Protein AF-T1ADN4-F1 (afdb_monomer)

Foldseek 3Di:
DDQADPPPGDGDDDDPDDDDDDDDDDPQQDDDADDDDWDWDQDPPPRDIDTDQDQQPQFDRHGLVVLVVLLVVVVVPDDLVVVQVVCCVRVVDDDDSVVNVRSNVSVVVVCVVVLVVVLVLLQPCVNQQEWEWDKDFDQDPNDTWIWIWTGGPPDIHTDIGDDDPLPVVLVSQANRAHEYEEQPDPSNVSHPHYHHHYPVVVVVVVVVVVVVVVVVPPPDDD

Organism: NCBI:txid410659

Mean predicted aligned error: 9.83 Å

InterPro domains:
  IPR004291 Transposase IS66, central domain [PF03050] (62-196)

Solvent-accessible surface area (backbone atoms only — not comparable to full-atom values): 13456 Å² total; per-residue (Å²): 130,82,62,44,39,94,87,79,62,52,75,54,77,81,82,88,77,87,87,88,77,92,78,91,76,82,75,80,79,79,81,93,82,83,88,83,89,78,71,73,43,70,40,87,88,81,65,49,77,46,62,78,85,50,82,60,44,72,36,71,94,51,41,53,70,60,23,48,52,52,40,50,44,44,75,74,64,52,51,56,66,58,49,37,50,48,40,34,75,62,65,70,43,89,67,56,52,62,54,58,52,41,21,38,50,32,46,52,68,66,40,51,64,58,54,51,51,49,50,52,46,59,31,35,31,91,80,25,46,45,30,38,45,51,77,44,79,40,81,52,97,92,39,72,28,31,35,37,39,42,40,28,99,88,52,74,46,64,61,76,35,84,54,86,81,35,65,66,45,24,62,65,38,48,75,29,53,24,31,47,32,24,81,74,60,75,43,58,67,48,41,82,41,64,60,73,53,66,31,61,66,59,53,51,54,54,58,60,48,53,63,59,58,60,64,67,69,73,81,79,86,130

Structure (mmCIF, N/CA/C/O backbone):
data_AF-T1ADN4-F1
#
_entry.id   AF-T1ADN4-F1
#
loop_
_atom_site.group_PDB
_atom_site.id
_atom_site.type_symbol
_atom_site.label_atom_id
_atom_site.label_alt_id
_atom_site.label_comp_id
_atom_site.label_asym_id
_atom_site.label_entity_id
_atom_site.label_seq_id
_atom_site.pdbx_PDB_ins_code
_atom_site.Cartn_x
_atom_site.Cartn_y
_atom_site.Cartn_z
_atom_site.occupancy
_atom_site.B_iso_or_equiv
_atom_site.auth_seq_id
_atom_site.auth_comp_id
_atom_site.auth_asym_id
_atom_site.auth_atom_id
_atom_site.pdbx_PDB_model_num
ATOM 1 N N . ARG A 1 1 ? -14.378 22.828 40.706 1.00 80.38 1 ARG A N 1
ATOM 2 C CA . ARG A 1 1 ? -13.440 23.591 41.565 1.00 80.38 1 ARG A CA 1
ATOM 3 C C . ARG A 1 1 ? -13.315 22.852 42.884 1.00 80.38 1 ARG A C 1
ATOM 5 O O . ARG A 1 1 ? -14.321 22.308 43.330 1.00 80.38 1 ARG A O 1
ATOM 12 N N . LEU A 1 2 ? -12.111 22.779 43.448 1.00 87.31 2 LEU A N 1
ATOM 13 C CA . LEU A 1 2 ? -11.906 22.192 44.772 1.00 87.31 2 LEU A CA 1
ATOM 14 C C . LEU A 1 2 ? -12.657 23.025 45.821 1.00 87.31 2 LEU A C 1
ATOM 16 O O . LEU A 1 2 ? -12.719 24.246 45.693 1.00 87.31 2 LEU A O 1
ATOM 20 N N . LYS A 1 3 ? -13.261 22.354 46.806 1.00 90.50 3 LYS A N 1
ATOM 21 C CA . LYS A 1 3 ? -13.975 22.996 47.924 1.00 90.50 3 LYS A CA 1
ATOM 22 C C . LYS A 1 3 ? -13.134 23.054 49.201 1.00 90.50 3 LYS A C 1
ATOM 24 O O . LYS A 1 3 ? -13.333 23.947 50.013 1.00 90.50 3 LYS A O 1
ATOM 29 N N . GLU A 1 4 ? -12.188 22.135 49.347 1.00 94.81 4 GLU A N 1
ATOM 30 C CA . GLU A 1 4 ? -11.308 21.983 50.506 1.00 94.81 4 GLU A CA 1
ATOM 31 C C . GLU A 1 4 ? -9.876 21.745 50.024 1.00 94.81 4 GLU A C 1
ATOM 33 O O . GLU A 1 4 ? -9.663 21.251 48.909 1.00 94.81 4 GLU A O 1
ATOM 38 N N . CYS A 1 5 ? -8.895 22.122 50.845 1.00 91.69 5 CYS A N 1
ATOM 39 C CA . CYS A 1 5 ? -7.495 21.858 50.549 1.00 91.69 5 CYS A CA 1
ATOM 40 C C . CYS A 1 5 ? -7.230 20.346 50.666 1.00 91.69 5 CYS A C 1
ATOM 42 O O . CYS A 1 5 ? -7.423 19.795 51.749 1.00 91.69 5 CYS A O 1
ATOM 44 N N . PRO A 1 6 ? -6.754 19.663 49.609 1.00 93.94 6 PRO A N 1
ATOM 45 C CA . PRO A 1 6 ? -6.531 18.216 49.643 1.00 93.94 6 PRO A CA 1
ATOM 46 C C . PRO A 1 6 ? -5.428 17.780 50.623 1.00 93.94 6 PRO A C 1
ATOM 48 O O . PRO A 1 6 ? -5.333 16.596 50.925 1.00 93.94 6 PRO A O 1
ATOM 51 N N . GLU A 1 7 ? -4.607 18.709 51.126 1.00 94.88 7 GLU A N 1
ATOM 52 C CA . GLU A 1 7 ? -3.501 18.405 52.045 1.00 94.88 7 GLU A CA 1
ATOM 53 C C . GLU A 1 7 ? -3.856 18.584 53.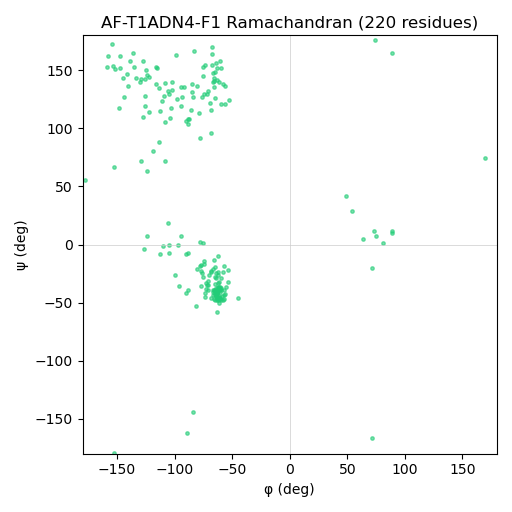526 1.00 94.88 7 GLU A C 1
ATOM 55 O O . GLU A 1 7 ? -3.377 17.827 54.366 1.00 94.88 7 GLU A O 1
ATOM 60 N N . CYS A 1 8 ? -4.686 19.573 53.870 1.00 94.75 8 CYS A N 1
ATOM 61 C CA . CYS A 1 8 ? -5.006 19.886 55.269 1.00 94.75 8 CYS A CA 1
ATOM 62 C C . CYS A 1 8 ? -6.509 19.929 55.586 1.00 94.75 8 CYS A C 1
ATOM 64 O O . CYS A 1 8 ? -6.873 20.117 56.746 1.00 94.75 8 CYS A O 1
ATOM 66 N N . ALA A 1 9 ? -7.369 19.755 54.574 1.00 91.31 9 ALA A N 1
ATOM 67 C CA . ALA A 1 9 ? -8.834 19.777 54.632 1.00 91.31 9 ALA A CA 1
ATOM 68 C C . ALA A 1 9 ? -9.576 21.082 55.039 1.00 91.31 9 ALA A C 1
ATOM 70 O O . ALA A 1 9 ? -10.805 21.028 55.108 1.00 91.31 9 ALA A O 1
ATOM 71 N N . PRO A 1 10 ? -8.971 22.273 55.275 1.00 92.88 10 PRO A N 1
ATOM 72 C CA . PRO A 1 10 ? -9.763 23.477 55.476 1.00 92.88 10 PRO A CA 1
ATOM 73 C C . PRO A 1 10 ? -10.495 23.878 54.182 1.00 92.88 10 PRO A C 1
ATOM 75 O O . PRO A 1 10 ? -10.009 23.590 53.078 1.00 92.88 10 PRO A O 1
ATOM 78 N N . PRO A 1 11 ? -11.620 24.605 54.299 1.00 94.25 11 PRO A N 1
ATOM 79 C CA . PRO A 1 11 ? -12.331 25.163 53.155 1.00 94.25 11 PRO A CA 1
ATOM 80 C C . PRO A 1 11 ? -11.442 26.098 52.325 1.00 94.25 11 PRO A C 1
ATOM 82 O O . PRO A 1 11 ? -10.705 26.918 52.874 1.00 94.25 11 PRO A O 1
ATOM 85 N N . LEU A 1 12 ? -11.538 26.001 50.997 1.00 91.62 12 LEU A N 1
ATOM 86 C CA . LEU A 1 12 ? -10.856 26.912 50.075 1.00 91.62 12 LEU A CA 1
ATOM 87 C C . LEU A 1 12 ? -11.687 28.183 49.857 1.00 91.62 12 LEU A C 1
ATOM 89 O O . LEU A 1 12 ? -12.907 28.120 49.702 1.00 91.62 12 LEU A O 1
ATOM 93 N N . GLY A 1 13 ? -11.007 29.331 49.835 1.00 88.38 13 GLY A N 1
ATOM 94 C CA . GLY A 1 13 ? -11.594 30.637 49.527 1.00 88.38 13 GLY A CA 1
ATOM 95 C C . GLY A 1 13 ? -11.676 30.915 48.022 1.00 88.38 13 GLY A C 1
ATOM 96 O O . GLY A 1 13 ? -11.912 30.021 47.209 1.00 88.38 13 GLY A O 1
ATOM 97 N N . GLU A 1 14 ? -11.479 32.176 47.636 1.00 89.38 14 GLU A N 1
ATOM 98 C CA . GLU A 1 14 ? -11.459 32.574 46.227 1.00 89.38 14 GLU A CA 1
ATOM 99 C C . GLU A 1 14 ? -10.281 31.944 45.465 1.00 89.38 14 GLU A C 1
ATOM 101 O O . GLU A 1 14 ? -9.209 31.693 46.016 1.00 89.38 14 GLU A O 1
ATOM 106 N N . THR A 1 15 ? -10.485 31.670 44.173 1.00 89.88 15 THR A N 1
ATOM 107 C CA . THR A 1 15 ? -9.431 31.160 43.282 1.00 89.88 15 THR A CA 1
ATOM 108 C C . THR A 1 15 ? -8.272 32.153 43.207 1.00 89.88 15 THR A C 1
ATOM 110 O O . THR A 1 15 ? -8.483 33.283 42.776 1.00 89.88 15 THR A O 1
ATOM 113 N N . ALA A 1 16 ? -7.066 31.716 43.580 1.00 90.12 16 ALA A N 1
ATOM 114 C CA . ALA A 1 16 ? -5.871 32.560 43.565 1.00 90.12 16 ALA A CA 1
ATOM 115 C C . ALA A 1 16 ? -5.349 32.831 42.140 1.00 90.12 16 ALA A C 1
ATOM 117 O O . ALA A 1 16 ? -4.980 33.959 41.827 1.00 90.12 16 ALA A O 1
ATOM 118 N N . ASP A 1 17 ? -5.345 31.817 41.270 1.00 92.69 17 ASP A N 1
ATOM 119 C CA . ASP A 1 17 ? -4.914 31.917 39.874 1.00 92.69 17 ASP A CA 1
ATOM 120 C C . ASP A 1 17 ? -5.609 30.870 38.976 1.00 92.69 17 ASP A C 1
ATOM 122 O O . ASP A 1 17 ? -6.479 30.104 39.408 1.00 92.69 17 ASP A O 1
ATOM 126 N N . SER A 1 18 ? -5.276 30.878 37.682 1.00 91.75 18 SER A N 1
ATOM 127 C CA . SER A 1 18 ? -5.653 29.819 36.744 1.00 91.75 18 SER A CA 1
ATOM 128 C C . SER A 1 18 ? -4.626 29.703 35.622 1.00 91.75 18 SER A C 1
ATOM 130 O O . SER A 1 18 ? -4.011 30.695 35.232 1.00 91.75 18 SER A O 1
ATOM 132 N N . TRP A 1 19 ? -4.472 28.501 35.072 1.00 94.19 19 TRP A N 1
ATOM 133 C CA . TRP A 1 19 ? -3.654 28.246 33.891 1.00 94.19 19 TRP A CA 1
ATOM 134 C C . TRP A 1 19 ? -4.364 27.257 32.964 1.00 94.19 19 TRP A C 1
ATOM 136 O O . TRP A 1 19 ? -5.243 26.505 33.389 1.00 94.19 19 TRP A O 1
ATOM 146 N N . SER A 1 20 ? -3.995 27.268 31.685 1.00 93.75 20 SER A N 1
ATOM 147 C CA . SER A 1 20 ? -4.539 26.347 30.687 1.00 93.75 20 SER A CA 1
ATOM 148 C C . SER A 1 20 ? -3.409 25.670 29.920 1.00 93.75 20 SER A C 1
ATOM 150 O O . SER A 1 20 ? -2.386 26.288 29.626 1.00 93.75 20 SER A O 1
ATOM 152 N N . ARG A 1 21 ? -3.598 24.388 29.600 1.00 95.62 21 ARG A N 1
ATOM 153 C CA . ARG A 1 21 ? -2.776 23.656 28.635 1.00 95.62 21 ARG A CA 1
ATOM 154 C C . ARG A 1 21 ? -3.657 22.731 27.806 1.00 95.62 21 ARG A C 1
ATOM 156 O O . ARG A 1 21 ? -4.618 22.183 28.351 1.00 95.62 21 ARG A O 1
ATOM 163 N N . PRO A 1 22 ? -3.325 22.497 26.531 1.00 94.06 22 PRO A N 1
ATOM 164 C CA . PRO A 1 22 ? -3.937 21.410 25.792 1.00 94.06 22 PRO A CA 1
ATOM 165 C C . PRO A 1 22 ? -3.509 20.066 26.397 1.00 94.06 22 PRO A C 1
ATOM 167 O O . PRO A 1 22 ? -2.355 19.874 26.792 1.00 94.06 22 PRO A O 1
ATOM 170 N N . VAL A 1 23 ? -4.453 19.133 26.464 1.00 95.38 23 VAL A N 1
ATOM 171 C CA . VAL A 1 23 ? -4.192 17.721 26.748 1.00 95.38 23 VAL A CA 1
ATOM 172 C C . VAL A 1 23 ? -4.742 16.937 25.568 1.00 95.38 23 VAL A C 1
ATOM 174 O O . VAL A 1 23 ? -5.947 16.943 25.334 1.00 95.38 23 VAL A O 1
ATOM 177 N N . THR A 1 24 ? -3.857 16.298 24.809 1.00 93.94 24 THR A N 1
ATOM 178 C CA . THR A 1 24 ? -4.255 15.379 23.740 1.00 93.94 24 THR A CA 1
ATOM 179 C C . THR A 1 24 ? -4.517 14.015 24.357 1.00 93.94 24 THR A C 1
ATOM 181 O O . THR A 1 24 ? -3.657 13.491 25.064 1.00 93.94 24 THR A O 1
ATOM 184 N N . ASN A 1 25 ? -5.689 13.448 24.094 1.00 93.25 25 ASN A N 1
ATOM 185 C CA . ASN A 1 25 ? -6.054 12.104 24.523 1.00 93.25 25 ASN A CA 1
ATOM 186 C C . ASN A 1 25 ? -6.547 11.295 23.318 1.00 93.25 25 ASN A C 1
ATOM 188 O O . ASN A 1 25 ? -6.969 11.878 22.316 1.00 93.25 25 ASN A O 1
ATOM 192 N N . LEU A 1 26 ? -6.494 9.969 23.417 1.00 85.44 26 LEU A N 1
ATOM 193 C CA . LEU A 1 26 ? -7.177 9.105 22.460 1.00 85.44 26 LEU A CA 1
ATOM 194 C C . LEU A 1 26 ? -8.684 9.121 22.758 1.00 85.44 26 LEU A C 1
ATOM 196 O O . LEU A 1 26 ? -9.062 9.231 23.928 1.00 85.44 26 LEU A O 1
ATOM 200 N N . PRO A 1 27 ? -9.548 9.049 21.731 1.00 85.25 27 PRO A N 1
ATOM 201 C CA . PRO A 1 27 ? -10.961 8.793 21.965 1.00 85.25 27 PRO A CA 1
ATOM 202 C C . PRO A 1 27 ? -11.133 7.404 22.586 1.00 85.25 27 PRO A C 1
ATOM 204 O O . PRO A 1 27 ? -10.292 6.522 22.384 1.00 85.25 27 PRO A O 1
ATOM 207 N N . ASP A 1 28 ? -12.241 7.201 23.295 1.00 82.06 28 ASP A N 1
ATOM 208 C CA . ASP A 1 28 ? -12.628 5.856 23.707 1.00 82.06 28 ASP A CA 1
ATOM 209 C C . ASP A 1 28 ? -12.741 4.957 22.458 1.00 82.06 28 ASP A C 1
ATOM 211 O O . ASP A 1 28 ? -13.292 5.401 21.436 1.00 82.06 28 ASP A O 1
ATOM 215 N N . PRO A 1 29 ? -12.217 3.716 22.496 1.00 77.69 29 PRO A N 1
ATOM 216 C CA . PRO A 1 29 ? -12.320 2.797 21.370 1.00 77.69 29 PRO A CA 1
ATOM 217 C C . PRO A 1 29 ? -13.789 2.600 20.979 1.00 77.69 29 PRO A C 1
ATOM 219 O O . PRO A 1 29 ? -14.612 2.193 21.797 1.00 77.69 29 PRO A O 1
ATOM 222 N N . SER A 1 30 ? -14.139 2.918 19.733 1.00 83.25 30 SER A N 1
ATOM 223 C CA . SER A 1 30 ? -15.494 2.741 19.208 1.00 83.25 30 SER A CA 1
ATOM 224 C C . SER A 1 30 ? -15.461 2.344 17.735 1.00 83.25 30 SER A C 1
ATOM 226 O O . SER A 1 30 ? -14.619 2.814 16.967 1.00 83.25 30 SER A O 1
ATOM 228 N N . HIS A 1 31 ? -16.390 1.467 17.348 1.00 85.81 31 HIS A N 1
ATOM 229 C CA . HIS A 1 31 ? -16.530 0.961 15.984 1.00 85.81 31 HIS A CA 1
ATOM 230 C C . HIS A 1 31 ? -17.861 1.393 15.379 1.00 85.81 31 HIS A C 1
ATOM 232 O O . HIS A 1 31 ? -18.907 1.321 16.024 1.00 85.81 31 HIS A O 1
ATOM 238 N N . GLU A 1 32 ? -17.824 1.790 14.110 1.00 87.75 32 GLU A N 1
ATOM 239 C CA . GLU A 1 32 ? -19.017 1.970 13.289 1.00 87.75 32 GLU A CA 1
ATOM 240 C C . GLU A 1 32 ? -19.366 0.624 12.639 1.00 87.75 32 GLU A C 1
ATOM 242 O O . GLU A 1 32 ? -18.648 0.154 11.756 1.00 87.75 32 GLU A O 1
ATOM 247 N N . ILE A 1 33 ? -20.444 -0.013 13.105 1.00 87.81 33 ILE A N 1
ATOM 248 C CA . ILE A 1 33 ? -20.924 -1.310 12.607 1.00 87.81 33 ILE A CA 1
ATOM 249 C C . ILE A 1 33 ? -22.219 -1.080 11.826 1.00 87.81 33 ILE A C 1
ATOM 251 O O . ILE A 1 33 ? -23.147 -0.452 12.335 1.00 87.81 33 ILE A O 1
ATOM 255 N N . PHE A 1 34 ? -22.286 -1.586 10.596 1.00 86.75 34 PHE A N 1
ATOM 256 C CA . PHE A 1 34 ? -23.443 -1.434 9.716 1.00 86.75 34 PHE A CA 1
ATOM 257 C C . PHE A 1 34 ? -23.615 -2.654 8.807 1.00 86.75 34 PHE A C 1
ATOM 259 O O . PHE A 1 34 ? -22.643 -3.310 8.437 1.00 86.75 34 PHE A O 1
ATOM 266 N N . ASP A 1 35 ? -24.859 -2.919 8.407 1.00 87.81 35 ASP A N 1
ATOM 267 C CA . ASP A 1 35 ? -25.196 -3.994 7.475 1.00 87.81 35 ASP A CA 1
ATOM 268 C C . ASP A 1 35 ? -25.207 -3.496 6.026 1.00 87.81 35 ASP A C 1
ATOM 270 O O . ASP A 1 35 ? -25.793 -2.459 5.701 1.00 87.81 35 ASP A O 1
ATOM 274 N N . LEU A 1 36 ? -24.616 -4.281 5.124 1.00 86.44 36 LEU A N 1
ATOM 275 C CA . LEU A 1 36 ? -24.651 -4.029 3.685 1.00 86.44 36 LEU A CA 1
ATOM 276 C C . LEU A 1 36 ? -25.648 -4.962 2.995 1.00 86.44 36 LEU A C 1
ATOM 278 O O . LEU A 1 36 ? -25.463 -6.179 2.941 1.00 86.44 36 LEU A O 1
ATOM 282 N N . VAL A 1 37 ? -26.688 -4.384 2.389 1.00 87.06 37 VAL A N 1
ATOM 283 C CA . VAL A 1 37 ? -27.635 -5.130 1.549 1.00 87.06 37 VAL A CA 1
ATOM 284 C C . VAL A 1 37 ? -27.147 -5.132 0.104 1.00 87.06 37 VAL A C 1
ATOM 286 O O . VAL A 1 37 ? -27.244 -4.133 -0.609 1.00 87.06 37 VAL A O 1
ATOM 289 N N . VAL A 1 38 ? -26.646 -6.282 -0.348 1.00 88.06 38 VAL A N 1
ATOM 290 C CA . VAL A 1 38 ? -26.087 -6.443 -1.696 1.00 88.06 38 VAL A CA 1
ATOM 291 C C . VAL A 1 38 ? -27.067 -7.193 -2.588 1.00 88.06 38 VAL A C 1
ATOM 293 O O . VAL A 1 38 ? -27.276 -8.404 -2.461 1.00 88.06 38 VAL A O 1
ATOM 296 N N . TRP A 1 39 ? -27.653 -6.470 -3.538 1.00 90.62 39 TRP A N 1
ATOM 297 C CA . TRP A 1 39 ? -28.551 -7.048 -4.531 1.00 90.62 39 TRP A CA 1
ATOM 298 C C . TRP A 1 39 ? -27.771 -7.839 -5.581 1.00 90.62 39 TRP A C 1
ATOM 300 O O . TRP A 1 39 ? -26.809 -7.351 -6.178 1.00 90.62 39 TRP A O 1
ATOM 310 N N . ARG A 1 40 ? -28.215 -9.074 -5.820 1.00 93.19 40 ARG A N 1
ATOM 311 C CA . ARG A 1 40 ? -27.635 -9.988 -6.807 1.00 93.19 40 ARG A CA 1
ATOM 312 C C . ARG A 1 40 ? -28.638 -10.237 -7.920 1.00 93.19 40 ARG A C 1
ATOM 314 O O . ARG A 1 40 ? -29.798 -10.543 -7.657 1.00 93.19 40 ARG A O 1
ATOM 321 N N . TYR A 1 41 ? -28.169 -10.171 -9.156 1.00 94.12 41 TYR A N 1
ATOM 322 C CA . TYR A 1 41 ? -28.982 -10.314 -10.358 1.00 94.12 41 TYR A CA 1
ATOM 323 C C . TYR A 1 41 ? -28.561 -11.558 -11.130 1.00 94.12 41 TYR A C 1
ATOM 325 O O . TYR A 1 41 ? -27.408 -11.978 -11.072 1.00 94.12 41 TYR A O 1
ATOM 333 N N . LYS A 1 42 ? -29.486 -12.160 -11.876 1.00 95.56 42 LYS A N 1
ATOM 334 C CA . LYS A 1 42 ? -29.170 -13.247 -12.806 1.00 95.56 42 LYS A CA 1
ATOM 335 C C . LYS A 1 42 ? -28.960 -12.648 -14.195 1.00 95.56 42 LYS A C 1
ATOM 337 O O . LYS A 1 42 ? -29.878 -12.040 -14.735 1.00 95.56 42 LYS A O 1
ATOM 342 N N . CYS A 1 43 ? -27.770 -12.809 -14.764 1.00 95.06 43 CYS A N 1
ATOM 343 C CA . CYS A 1 43 ? -27.482 -12.328 -16.112 1.00 95.06 43 CYS A CA 1
ATOM 344 C C . CYS A 1 43 ? -28.205 -13.202 -17.142 1.00 95.06 43 CYS A C 1
ATOM 346 O O . CYS A 1 43 ? -28.083 -14.428 -17.115 1.00 95.06 43 CYS A O 1
ATOM 348 N N . SER A 1 44 ? -28.936 -12.578 -18.063 1.00 93.69 44 SER A N 1
ATOM 349 C CA . SER A 1 44 ? -29.680 -13.278 -19.116 1.00 93.69 44 SER A CA 1
ATOM 350 C C . SER A 1 44 ? -28.777 -13.923 -20.171 1.00 93.69 44 SER A C 1
ATOM 352 O O . SER A 1 44 ? -29.180 -14.911 -20.771 1.00 93.69 44 SER A O 1
ATOM 354 N N . ASN A 1 45 ? -27.563 -13.401 -20.375 1.00 93.31 45 ASN A N 1
ATOM 355 C CA . ASN A 1 45 ? -26.651 -13.876 -21.417 1.00 93.31 45 ASN A CA 1
ATOM 356 C C . ASN A 1 45 ? -25.874 -15.135 -20.993 1.00 93.31 45 ASN A C 1
ATOM 358 O O . ASN A 1 45 ? -25.907 -16.153 -21.672 1.00 93.31 45 ASN A O 1
ATOM 362 N N . HIS A 1 46 ? -25.201 -15.092 -19.838 1.00 91.94 46 HIS A N 1
ATOM 363 C CA . HIS A 1 46 ? -24.364 -16.203 -19.362 1.00 91.94 46 HIS A CA 1
ATOM 364 C C . HIS A 1 46 ? -24.997 -17.010 -18.213 1.00 91.94 46 HIS A C 1
ATOM 366 O O . HIS A 1 46 ? -24.368 -17.913 -17.669 1.00 91.94 46 HIS A O 1
ATOM 372 N N . GLY A 1 47 ? -26.200 -16.653 -17.743 1.00 90.38 47 GLY A N 1
ATOM 373 C CA . GLY A 1 47 ? -26.942 -17.371 -16.691 1.00 90.38 47 GLY A CA 1
ATOM 374 C C . GLY A 1 47 ? -26.389 -17.247 -15.261 1.00 90.38 47 GLY A C 1
ATOM 375 O O . GLY A 1 47 ? -27.129 -17.464 -14.300 1.00 90.38 47 GLY A O 1
ATOM 376 N N . GLY A 1 48 ? -25.112 -16.887 -15.109 1.00 93.94 48 GLY A N 1
ATOM 377 C CA . GLY A 1 48 ? -24.455 -16.593 -13.832 1.00 93.94 48 GLY A CA 1
ATOM 378 C C . GLY A 1 48 ? -25.060 -15.425 -13.038 1.00 93.94 48 GLY A C 1
ATOM 379 O O . GLY A 1 48 ? -25.731 -14.544 -13.585 1.00 93.94 48 GLY A O 1
ATOM 380 N N . ARG A 1 49 ? -24.803 -15.428 -11.723 1.00 93.94 49 ARG A N 1
ATOM 381 C CA . ARG A 1 49 ? -25.166 -14.332 -10.814 1.00 93.94 49 ARG A CA 1
ATOM 382 C C . ARG A 1 49 ? -24.136 -13.211 -10.909 1.00 93.94 49 ARG A C 1
ATOM 384 O O . ARG A 1 49 ? -22.941 -13.482 -10.903 1.00 93.94 49 ARG A O 1
ATOM 391 N N . VAL A 1 50 ? -24.611 -11.976 -10.959 1.00 92.06 50 VAL A N 1
ATOM 392 C CA . VAL A 1 50 ? -23.793 -10.762 -10.976 1.00 92.06 50 VAL A CA 1
ATOM 393 C C . VAL A 1 50 ? -24.219 -9.840 -9.845 1.00 92.06 50 VAL A C 1
ATOM 395 O O . VAL A 1 50 ? -25.379 -9.829 -9.432 1.00 92.06 50 VAL A O 1
ATOM 398 N N . GLN A 1 51 ? -23.271 -9.067 -9.342 1.00 88.56 51 GLN A N 1
ATOM 399 C CA . GLN A 1 51 ? -23.498 -8.032 -8.344 1.00 88.56 51 GLN A CA 1
ATOM 400 C C . GLN A 1 51 ? -22.515 -6.895 -8.576 1.00 88.56 51 GLN A C 1
ATOM 402 O O . GLN A 1 51 ? -21.497 -7.080 -9.246 1.00 88.56 51 GLN A O 1
ATOM 407 N N . VAL A 1 52 ? -22.820 -5.732 -8.011 1.00 85.38 52 VAL A N 1
ATOM 408 C CA . VAL A 1 52 ? -21.839 -4.653 -7.922 1.00 85.38 52 VAL A CA 1
ATOM 409 C C . VAL A 1 52 ? -20.704 -5.078 -6.984 1.00 85.38 5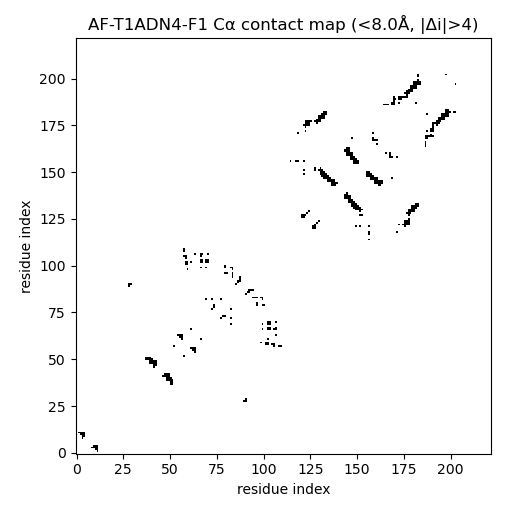2 VAL A C 1
ATOM 411 O O . VAL A 1 52 ? -20.921 -5.846 -6.041 1.00 85.38 52 VAL A O 1
ATOM 414 N N . GLY A 1 53 ? -19.484 -4.614 -7.258 1.00 80.12 53 GLY A N 1
ATOM 415 C CA . GLY A 1 53 ? -18.402 -4.711 -6.278 1.00 80.12 53 GLY A CA 1
ATOM 416 C C . GLY A 1 53 ? -18.785 -3.960 -5.002 1.00 80.12 53 GLY A C 1
ATOM 417 O O . GLY A 1 53 ? -19.557 -3.008 -5.067 1.00 80.12 53 GLY A O 1
ATOM 418 N N . ILE A 1 54 ? -18.257 -4.388 -3.856 1.00 82.88 54 ILE A N 1
ATOM 419 C CA . ILE A 1 54 ? -18.552 -3.786 -2.549 1.00 82.88 54 ILE A CA 1
ATOM 420 C C . ILE A 1 54 ? -17.257 -3.140 -2.037 1.00 82.88 54 ILE A C 1
ATOM 422 O O . ILE A 1 54 ? -16.455 -3.821 -1.392 1.00 82.88 54 ILE A O 1
ATOM 426 N N . PRO A 1 55 ? -16.977 -1.867 -2.379 1.00 73.06 55 PRO A N 1
ATOM 427 C CA . PRO A 1 55 ? -15.778 -1.169 -1.915 1.00 73.06 55 PRO A CA 1
ATOM 428 C C . PRO A 1 55 ? -15.616 -1.194 -0.393 1.00 73.06 55 PRO A C 1
ATOM 430 O O . PRO A 1 55 ? -14.494 -1.249 0.104 1.00 73.06 55 PRO A O 1
ATOM 433 N N . GLU A 1 56 ? -16.736 -1.187 0.325 1.00 74.75 56 GLU A N 1
ATOM 434 C CA . GLU A 1 56 ? -16.824 -1.161 1.779 1.00 74.75 56 GLU A CA 1
ATOM 435 C C . GLU A 1 56 ? -16.481 -2.511 2.432 1.00 74.75 56 GLU A C 1
ATOM 437 O O . GLU A 1 56 ? -16.240 -2.547 3.633 1.00 74.75 56 GLU A O 1
ATOM 442 N N . ALA A 1 57 ? -16.433 -3.609 1.669 1.00 71.75 57 ALA A N 1
ATOM 443 C CA . ALA A 1 57 ? -16.178 -4.956 2.184 1.00 71.75 57 ALA A CA 1
ATOM 444 C C . ALA A 1 57 ? -15.532 -5.852 1.110 1.00 71.75 57 ALA A C 1
ATOM 446 O O . ALA A 1 57 ? -16.132 -6.809 0.618 1.00 71.75 57 ALA A O 1
ATOM 447 N N . ARG A 1 58 ? -14.293 -5.528 0.705 1.00 72.19 58 ARG A 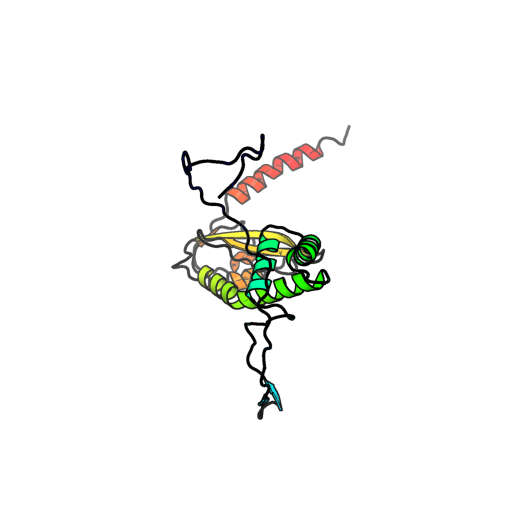N 1
ATOM 448 C CA . ARG A 1 58 ? -13.565 -6.304 -0.323 1.00 72.19 58 ARG A CA 1
ATOM 449 C C . ARG A 1 58 ? -13.247 -7.732 0.124 1.00 72.19 58 ARG A C 1
ATOM 451 O O . ARG A 1 58 ? -13.423 -8.666 -0.656 1.00 72.19 58 ARG A O 1
ATOM 458 N N . ARG A 1 59 ? -12.793 -7.899 1.371 1.00 78.69 59 ARG A N 1
ATOM 459 C CA . ARG A 1 59 ? -12.511 -9.196 2.003 1.00 78.69 59 ARG A CA 1
ATOM 460 C C . ARG A 1 59 ? -12.860 -9.176 3.489 1.00 78.69 59 ARG A C 1
ATOM 462 O O . ARG A 1 59 ? -12.351 -8.339 4.227 1.00 78.69 59 ARG A O 1
ATOM 469 N N . GLY A 1 60 ? -13.663 -10.150 3.913 1.00 75.00 60 GLY A N 1
ATOM 470 C CA . GLY A 1 60 ? -14.098 -10.297 5.303 1.00 75.00 60 GLY A CA 1
ATOM 471 C C . GLY A 1 60 ? -15.106 -9.235 5.741 1.00 75.00 60 GLY A C 1
ATOM 472 O O . GLY A 1 60 ? -15.657 -8.508 4.917 1.00 75.00 60 GLY A O 1
ATOM 473 N N . ASP A 1 61 ? -15.312 -9.155 7.053 1.00 83.81 61 ASP A N 1
ATOM 474 C CA . ASP A 1 61 ? -16.390 -8.372 7.673 1.00 83.81 61 ASP A CA 1
ATOM 475 C C . ASP A 1 61 ? -15.949 -6.959 8.106 1.00 83.81 61 ASP A C 1
ATOM 477 O O . ASP A 1 61 ? -16.691 -6.236 8.764 1.00 83.81 61 ASP A O 1
ATOM 481 N N . PHE A 1 62 ? -14.727 -6.549 7.751 1.00 88.06 62 PHE A N 1
ATOM 482 C CA . PHE A 1 62 ? -14.131 -5.292 8.207 1.00 88.06 62 PHE A CA 1
ATOM 483 C C . PHE A 1 62 ? -14.181 -4.207 7.136 1.00 88.06 62 PHE A C 1
ATOM 485 O O . PHE A 1 62 ? -13.776 -4.434 5.996 1.00 88.06 62 PHE A O 1
ATOM 492 N N . GLY A 1 63 ? -14.606 -3.005 7.530 1.00 89.88 63 GLY A N 1
ATOM 493 C CA . GLY A 1 63 ? -14.677 -1.841 6.649 1.00 89.88 63 GLY A CA 1
ATOM 494 C C . GLY A 1 63 ? -13.307 -1.307 6.194 1.00 89.88 63 GLY A C 1
ATOM 495 O O . GLY A 1 63 ? -12.279 -1.580 6.821 1.00 89.88 63 GLY A O 1
ATOM 496 N N . PRO A 1 64 ? -13.259 -0.465 5.144 1.00 90.25 64 PRO A N 1
ATOM 497 C CA . PRO A 1 64 ? -12.019 -0.070 4.472 1.00 90.25 64 PRO A CA 1
ATOM 498 C C . PRO A 1 64 ? -11.071 0.737 5.363 1.00 90.25 64 PRO A C 1
ATOM 500 O O . PRO A 1 64 ? -9.858 0.587 5.257 1.00 90.25 64 PRO A O 1
ATOM 503 N N . ARG A 1 65 ? -11.599 1.567 6.275 1.00 90.50 65 ARG A N 1
ATOM 504 C CA . ARG A 1 65 ? -10.775 2.318 7.242 1.00 90.50 65 ARG A CA 1
ATOM 505 C C . ARG A 1 65 ? -10.057 1.383 8.210 1.00 90.50 65 ARG A C 1
ATOM 507 O O . ARG A 1 65 ? -8.890 1.594 8.524 1.00 90.50 65 ARG A O 1
ATOM 514 N N . PHE A 1 66 ? -10.750 0.334 8.643 1.00 90.69 66 PHE A N 1
ATOM 515 C CA . PHE A 1 66 ? -10.188 -0.661 9.541 1.00 90.69 66 PHE A CA 1
ATOM 516 C C . PHE A 1 66 ? -9.106 -1.481 8.830 1.00 90.69 66 PHE A C 1
ATOM 518 O O . PHE A 1 66 ? -7.985 -1.589 9.326 1.00 90.69 66 PHE A O 1
ATOM 525 N N . GLN A 1 67 ? -9.390 -1.938 7.607 1.00 92.75 67 GLN A N 1
ATOM 526 C CA . GLN A 1 67 ? -8.407 -2.632 6.770 1.00 92.75 67 GLN A CA 1
ATOM 527 C C . GLN A 1 67 ? -7.162 -1.775 6.488 1.00 92.75 67 GLN A C 1
ATOM 529 O O . GLN A 1 67 ? -6.038 -2.260 6.611 1.00 92.75 67 GLN A O 1
ATOM 534 N N . ALA A 1 68 ? -7.348 -0.491 6.163 1.00 93.69 68 ALA A N 1
ATOM 535 C CA . ALA A 1 68 ? -6.251 0.445 5.932 1.00 93.69 68 ALA A CA 1
ATOM 536 C C . ALA A 1 68 ? -5.370 0.622 7.177 1.00 93.69 68 ALA A C 1
ATOM 538 O O . ALA A 1 68 ? -4.149 0.639 7.047 1.00 93.69 68 ALA A O 1
ATOM 539 N N . SER A 1 69 ? -5.964 0.674 8.375 1.00 93.06 69 SER A N 1
ATOM 540 C CA . SER A 1 69 ? -5.190 0.748 9.620 1.00 93.06 69 SER A CA 1
ATOM 541 C C . SER A 1 69 ? -4.306 -0.488 9.827 1.00 93.06 69 SER A C 1
ATOM 543 O O . SER A 1 69 ? -3.146 -0.361 10.204 1.00 93.06 69 SER A O 1
ATOM 545 N N . VAL A 1 70 ? -4.796 -1.690 9.495 1.00 94.56 70 VAL A N 1
ATOM 546 C CA . VAL A 1 70 ? -3.987 -2.918 9.545 1.00 94.56 70 VAL A CA 1
ATOM 547 C C . VAL A 1 70 ? -2.835 -2.864 8.543 1.00 94.56 70 VAL A C 1
ATOM 549 O O . VAL A 1 70 ? -1.702 -3.190 8.899 1.00 94.56 70 VAL A O 1
ATOM 552 N N . ALA A 1 71 ? -3.091 -2.411 7.314 1.00 95.25 71 ALA A N 1
ATOM 553 C CA . ALA A 1 71 ? -2.045 -2.242 6.308 1.00 95.25 71 ALA A CA 1
ATOM 554 C C . ALA A 1 71 ? -0.986 -1.206 6.728 1.00 95.25 71 ALA A C 1
ATOM 556 O O . ALA A 1 71 ? 0.201 -1.423 6.499 1.00 95.25 71 ALA A O 1
ATOM 557 N N . GLU A 1 72 ? -1.373 -0.119 7.398 1.00 96.44 72 GLU A N 1
ATOM 558 C CA . GLU A 1 72 ? -0.433 0.859 7.959 1.00 96.44 72 GLU A CA 1
ATOM 559 C C . GLU A 1 72 ? 0.485 0.220 9.011 1.00 96.44 72 GLU A C 1
ATOM 561 O O . GLU A 1 72 ? 1.707 0.362 8.941 1.00 96.44 72 GLU A O 1
ATOM 566 N N . LEU A 1 73 ? -0.072 -0.570 9.935 1.00 96.56 73 LEU A N 1
ATOM 567 C CA . LEU A 1 73 ? 0.728 -1.288 10.931 1.00 96.56 73 LEU A CA 1
ATOM 568 C C . LEU A 1 73 ? 1.709 -2.275 10.269 1.00 96.56 73 LEU A C 1
ATOM 570 O O . LEU A 1 73 ? 2.856 -2.414 10.704 1.00 96.56 73 LEU A O 1
ATOM 574 N N . ARG A 1 74 ? 1.281 -2.935 9.186 1.00 96.00 74 ARG A N 1
ATOM 575 C CA . ARG A 1 74 ? 2.124 -3.829 8.377 1.00 96.00 74 ARG A CA 1
ATOM 576 C C . ARG A 1 74 ? 3.255 -3.088 7.673 1.00 96.00 74 ARG A C 1
ATOM 578 O O . ARG A 1 74 ? 4.385 -3.576 7.692 1.00 96.00 74 ARG A O 1
ATOM 585 N N . LEU A 1 75 ? 2.986 -1.907 7.117 1.00 94.50 75 LEU A N 1
ATOM 586 C CA . LEU A 1 75 ? 4.005 -1.037 6.518 1.00 94.50 75 LEU A CA 1
ATOM 587 C C . LEU A 1 75 ? 5.045 -0.573 7.546 1.00 94.50 75 LEU A C 1
ATOM 589 O O . LEU A 1 75 ? 6.222 -0.459 7.213 1.00 94.50 75 LEU A O 1
ATOM 593 N N . LEU A 1 76 ? 4.639 -0.386 8.805 1.00 96.25 76 LEU A N 1
ATOM 594 C CA . LEU A 1 76 ? 5.538 -0.100 9.930 1.00 96.25 76 LEU A CA 1
ATOM 595 C C . LEU A 1 76 ? 6.319 -1.333 10.427 1.00 96.25 76 LEU A C 1
ATOM 597 O O . LEU A 1 76 ? 7.098 -1.232 11.374 1.00 96.25 76 LEU A O 1
ATOM 601 N N . GLY A 1 77 ? 6.142 -2.496 9.793 1.00 95.31 77 GLY A N 1
ATOM 602 C CA . GLY A 1 77 ? 6.913 -3.707 10.065 1.00 95.31 77 GLY A CA 1
ATOM 603 C C . GLY A 1 77 ? 6.344 -4.603 11.164 1.00 95.31 77 GLY A C 1
ATOM 604 O O . GLY A 1 77 ? 7.016 -5.555 11.564 1.00 95.31 77 GLY A O 1
ATOM 605 N N . MET A 1 78 ? 5.124 -4.355 11.651 1.00 97.06 78 MET A N 1
ATOM 606 C CA . MET A 1 78 ? 4.533 -5.204 12.689 1.00 97.06 78 MET A CA 1
ATOM 607 C C . MET A 1 78 ? 4.153 -6.592 12.144 1.00 97.06 78 MET A C 1
ATOM 609 O O . MET A 1 78 ? 3.508 -6.675 11.093 1.00 97.06 78 MET A O 1
ATOM 613 N N . PRO A 1 79 ? 4.517 -7.691 12.834 1.00 95.69 79 PRO A N 1
ATOM 614 C CA . PRO A 1 79 ? 4.049 -9.035 12.494 1.00 95.69 79 PRO A CA 1
ATOM 615 C C . PRO A 1 79 ? 2.530 -9.167 12.649 1.00 95.69 79 PRO A C 1
ATOM 617 O O . PRO A 1 79 ? 1.931 -8.504 13.498 1.00 95.69 79 PRO A O 1
ATOM 620 N N . PHE A 1 80 ? 1.902 -10.054 11.875 1.00 95.12 80 PHE A N 1
ATOM 621 C CA . PHE A 1 80 ? 0.449 -10.254 11.936 1.00 95.12 80 PHE A CA 1
ATOM 622 C C . PHE A 1 80 ? -0.034 -10.734 13.305 1.00 95.12 80 PHE A C 1
ATOM 624 O O . PHE A 1 80 ? -1.131 -10.378 13.718 1.00 95.12 80 PHE A O 1
ATOM 631 N N . GLU A 1 81 ? 0.779 -11.514 14.013 1.00 95.56 81 GLU A N 1
ATOM 632 C CA . GLU A 1 81 ? 0.494 -12.011 15.358 1.00 95.56 81 GLU A CA 1
ATOM 633 C C . GLU A 1 81 ? 0.387 -10.856 16.358 1.00 95.56 81 GLU A C 1
ATOM 635 O O . GLU A 1 81 ? -0.524 -10.824 17.181 1.00 95.56 81 GLU A O 1
ATOM 640 N N . ILE A 1 82 ? 1.284 -9.873 16.240 1.00 96.38 82 ILE A N 1
ATOM 641 C CA . ILE A 1 82 ? 1.285 -8.674 17.085 1.00 96.38 82 ILE A CA 1
ATOM 642 C C . ILE A 1 82 ? 0.110 -7.767 16.733 1.00 96.38 82 ILE A C 1
ATOM 644 O O . ILE A 1 82 ? -0.525 -7.216 17.626 1.00 96.38 82 ILE A O 1
ATOM 648 N N . ILE A 1 83 ? -0.211 -7.636 15.444 1.00 96.12 83 ILE A N 1
ATOM 649 C CA . ILE A 1 83 ? -1.386 -6.874 15.013 1.00 96.12 83 ILE A CA 1
ATOM 650 C C . ILE A 1 83 ? -2.660 -7.529 15.547 1.00 96.12 83 ILE A C 1
ATOM 652 O O . ILE A 1 83 ? -3.484 -6.834 16.123 1.00 96.12 83 ILE A O 1
ATOM 656 N N . ALA A 1 84 ? -2.817 -8.847 15.412 1.00 94.56 84 ALA A N 1
ATOM 657 C CA . ALA A 1 84 ? -3.982 -9.558 15.935 1.00 94.56 84 ALA A CA 1
ATOM 658 C C . ALA A 1 84 ? -4.147 -9.343 17.449 1.00 94.56 84 ALA A C 1
ATOM 660 O O . ALA A 1 84 ? -5.249 -9.046 17.903 1.00 94.56 84 ALA A O 1
ATOM 661 N N . GLU A 1 85 ? -3.054 -9.410 18.214 1.00 94.75 85 GLU A N 1
ATOM 662 C CA . GLU A 1 85 ? -3.087 -9.137 19.654 1.00 94.75 85 GLU A CA 1
ATOM 663 C C . GLU A 1 85 ? -3.426 -7.671 19.964 1.00 94.75 85 GLU A C 1
ATOM 665 O O . GLU A 1 85 ? -4.214 -7.402 20.869 1.00 94.75 85 GLU A O 1
ATOM 670 N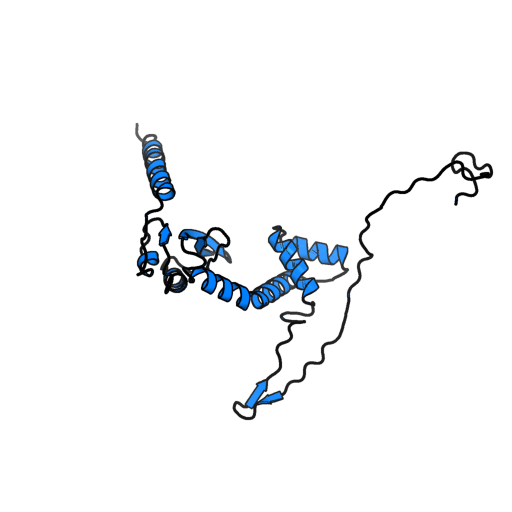 N . LEU A 1 86 ? -2.911 -6.713 19.184 1.00 92.94 86 LEU A N 1
ATOM 671 C CA . LEU A 1 86 ? -3.269 -5.300 19.324 1.00 92.94 86 LEU A CA 1
ATOM 672 C C . LEU A 1 86 ? -4.766 -5.068 19.086 1.00 92.94 86 LEU A C 1
ATOM 674 O O . LEU A 1 86 ? -5.395 -4.363 19.872 1.00 92.94 86 LEU A O 1
ATOM 678 N N . LEU A 1 87 ? -5.333 -5.661 18.031 1.00 91.06 87 LEU A N 1
ATOM 679 C CA . LEU A 1 87 ? -6.767 -5.563 17.742 1.00 91.06 87 LEU A CA 1
ATOM 680 C C . LEU A 1 87 ? -7.591 -6.195 18.872 1.00 91.06 87 LEU A C 1
ATOM 682 O O . LEU A 1 87 ? -8.583 -5.621 19.307 1.00 91.06 87 LEU A O 1
ATOM 686 N N . ARG A 1 88 ? -7.146 -7.324 19.431 1.00 91.12 88 ARG A N 1
ATOM 687 C CA . ARG A 1 88 ? -7.799 -7.938 20.593 1.00 91.12 88 ARG A CA 1
ATOM 688 C C . ARG A 1 88 ? -7.790 -7.011 21.811 1.00 91.12 88 ARG A C 1
ATOM 690 O O . ARG A 1 88 ? -8.812 -6.835 22.457 1.00 91.12 88 ARG A O 1
ATOM 697 N N . MET A 1 89 ? -6.642 -6.411 22.125 1.00 90.25 89 MET A N 1
ATOM 698 C CA . MET A 1 89 ? -6.477 -5.565 23.311 1.00 90.25 89 MET A CA 1
ATOM 699 C C . MET A 1 89 ? -7.170 -4.203 23.198 1.00 90.25 89 MET A C 1
ATOM 701 O O . MET A 1 89 ? -7.662 -3.688 24.200 1.00 90.25 89 MET A O 1
ATOM 705 N N . ARG A 1 90 ? -7.141 -3.585 22.013 1.00 88.06 90 ARG A N 1
ATOM 706 C CA . ARG A 1 90 ? -7.652 -2.226 21.784 1.00 88.06 90 ARG A CA 1
ATOM 707 C C . ARG A 1 90 ? -9.120 -2.224 21.381 1.00 88.06 90 ARG A C 1
ATOM 709 O O . ARG A 1 90 ? -9.865 -1.357 21.824 1.00 88.06 90 ARG A O 1
ATOM 716 N N . ASP A 1 91 ? -9.494 -3.162 20.519 1.00 85.94 91 ASP A N 1
ATOM 717 C CA . ASP A 1 91 ? -10.762 -3.140 19.793 1.00 85.94 91 ASP A CA 1
ATOM 718 C C . ASP A 1 91 ? -11.739 -4.223 20.273 1.00 85.94 91 ASP A C 1
ATOM 720 O O . ASP A 1 91 ? -12.852 -4.297 19.759 1.00 85.94 91 ASP A O 1
ATOM 724 N N . ASP A 1 92 ? -11.331 -5.055 21.240 1.00 86.56 92 ASP A N 1
ATOM 725 C CA . ASP A 1 92 ? -12.092 -6.217 21.728 1.00 86.56 92 ASP A CA 1
ATOM 726 C C . ASP A 1 92 ? -12.502 -7.178 20.594 1.00 86.56 92 ASP A C 1
ATOM 728 O O . ASP A 1 92 ? -13.526 -7.859 20.630 1.00 86.56 92 ASP A O 1
ATOM 732 N N . LEU A 1 93 ? -11.693 -7.218 19.530 1.00 83.75 93 LEU A N 1
ATOM 733 C CA . LEU A 1 93 ? -11.938 -8.074 18.379 1.00 83.75 93 LEU A CA 1
ATOM 734 C C . LEU A 1 93 ? -11.300 -9.437 18.605 1.00 83.75 93 LEU A C 1
ATOM 736 O O . LEU A 1 93 ? -10.091 -9.622 18.439 1.00 83.75 93 LEU A O 1
ATOM 740 N N . GLU A 1 94 ? -12.133 -10.419 18.934 1.00 78.81 94 GLU A N 1
ATOM 741 C CA . GLU A 1 94 ? -11.720 -11.815 18.913 1.00 78.81 94 GLU A CA 1
ATOM 742 C C . GLU A 1 94 ? -11.487 -12.262 17.465 1.00 78.81 94 GLU A C 1
ATOM 744 O O . GLU A 1 94 ? -12.388 -12.279 16.625 1.00 78.81 94 GLU A O 1
ATOM 749 N N . GLY A 1 95 ? -10.244 -12.612 17.143 1.00 71.31 95 GLY A N 1
ATOM 750 C CA . GLY A 1 95 ? -9.867 -12.981 15.788 1.00 71.31 95 GLY A CA 1
ATOM 751 C C . GLY A 1 95 ? -8.602 -13.818 15.749 1.00 71.31 95 GLY A C 1
ATOM 752 O O . GLY A 1 95 ? -7.731 -13.731 16.612 1.00 71.31 95 GLY A O 1
ATOM 753 N N . SER A 1 96 ? -8.497 -14.642 14.712 1.00 85.75 96 SER A N 1
ATOM 754 C CA . SER A 1 96 ? -7.242 -15.320 14.400 1.00 85.75 96 SER A CA 1
ATOM 755 C C . SER A 1 96 ? -6.319 -14.398 13.599 1.00 85.75 96 SER A C 1
ATOM 757 O O . SER A 1 96 ? -6.758 -13.414 13.004 1.00 85.75 96 SER A O 1
ATOM 759 N N . VAL A 1 97 ? -5.048 -14.786 13.483 1.00 92.06 97 VAL A N 1
ATOM 760 C CA . VAL A 1 97 ? -4.056 -14.157 12.589 1.00 92.06 97 VAL A CA 1
ATOM 761 C C . VAL A 1 97 ? -4.544 -14.090 11.128 1.00 92.06 97 VAL A C 1
ATOM 763 O O . VAL A 1 97 ? -4.108 -13.231 10.365 1.00 92.06 97 VAL A O 1
ATOM 766 N N . ALA A 1 98 ? -5.501 -14.935 10.727 1.00 91.00 98 ALA A N 1
ATOM 767 C CA . ALA A 1 98 ? -6.084 -14.890 9.389 1.00 91.00 98 ALA A CA 1
ATOM 768 C C . ALA A 1 98 ? -6.870 -13.595 9.111 1.00 91.00 98 ALA A C 1
ATOM 770 O O . ALA A 1 98 ? -6.929 -13.170 7.958 1.00 91.00 98 ALA A O 1
ATOM 771 N N . SER A 1 99 ? -7.440 -12.952 10.136 1.00 90.81 99 SER A N 1
ATOM 772 C CA . SER A 1 99 ? -8.204 -11.711 9.977 1.00 90.81 99 SER A CA 1
ATOM 773 C C . SER A 1 99 ? -7.337 -10.561 9.446 1.00 90.81 99 SER A C 1
ATOM 775 O O . SER A 1 99 ? -7.642 -10.064 8.362 1.00 90.81 99 SER A O 1
ATOM 777 N N . PRO A 1 100 ? -6.229 -10.155 10.102 1.00 93.06 100 PRO A N 1
ATOM 778 C CA . PRO A 1 100 ? -5.378 -9.091 9.571 1.00 93.06 100 PRO A CA 1
ATOM 779 C C . PRO A 1 100 ? -4.714 -9.460 8.233 1.00 93.06 100 PRO A C 1
ATOM 781 O O . PRO A 1 100 ? -4.523 -8.578 7.399 1.00 93.06 100 PRO A O 1
ATOM 784 N N . ILE A 1 101 ? -4.443 -10.746 7.967 1.00 93.19 101 ILE A N 1
ATOM 785 C CA . ILE A 1 101 ? -3.993 -11.202 6.639 1.00 93.19 101 ILE A CA 1
ATOM 786 C C . ILE A 1 101 ? -5.059 -10.904 5.577 1.00 93.19 101 ILE A C 1
ATOM 788 O O . ILE A 1 101 ? -4.755 -10.318 4.540 1.00 93.19 101 ILE A O 1
ATOM 792 N N . ALA A 1 102 ? -6.317 -11.285 5.821 1.00 91.62 102 ALA A N 1
ATOM 793 C CA . ALA A 1 102 ? -7.408 -11.041 4.881 1.00 91.62 102 ALA A CA 1
ATOM 794 C C . ALA A 1 102 ? -7.626 -9.540 4.629 1.00 91.62 102 ALA A C 1
ATOM 796 O O . ALA A 1 102 ? -7.890 -9.152 3.489 1.00 91.62 102 ALA A O 1
ATOM 797 N N . MET A 1 103 ? -7.459 -8.709 5.663 1.00 92.50 103 MET A N 1
ATOM 798 C CA . MET A 1 103 ? -7.515 -7.251 5.543 1.00 92.50 103 MET A CA 1
ATOM 799 C C . MET A 1 103 ? -6.380 -6.695 4.675 1.00 92.50 103 MET A C 1
ATOM 801 O O . MET A 1 103 ? -6.659 -5.916 3.768 1.00 92.50 103 MET A O 1
ATOM 805 N N . GLU A 1 104 ? -5.125 -7.114 4.888 1.00 93.31 104 GLU A N 1
ATOM 806 C CA . GLU A 1 104 ? -3.993 -6.670 4.054 1.00 93.31 104 GLU A CA 1
ATOM 807 C C . GLU A 1 104 ? -4.199 -7.063 2.583 1.00 93.31 104 GLU A C 1
ATOM 809 O O . GLU A 1 104 ? -3.975 -6.248 1.688 1.00 93.31 104 GLU A O 1
ATOM 814 N N . VAL A 1 105 ? -4.714 -8.270 2.316 1.00 91.81 105 VAL A N 1
ATOM 815 C CA . VAL A 1 105 ? -5.061 -8.689 0.948 1.00 91.81 105 VAL A CA 1
ATOM 816 C C . VAL A 1 105 ? -6.172 -7.813 0.360 1.00 91.81 105 VAL A C 1
ATOM 818 O O . VAL A 1 105 ? -6.069 -7.402 -0.794 1.00 91.81 105 VAL A O 1
ATOM 821 N N . GLY A 1 106 ? -7.208 -7.484 1.139 1.00 91.12 106 GLY A N 1
ATOM 822 C CA . GLY A 1 106 ? -8.276 -6.577 0.704 1.00 91.12 106 GLY A CA 1
ATOM 823 C C . GLY A 1 106 ? -7.757 -5.183 0.330 1.00 91.12 106 GLY A C 1
ATOM 824 O O . GLY A 1 106 ? -8.175 -4.618 -0.687 1.00 91.12 106 GLY A O 1
ATOM 825 N N . VAL A 1 107 ? -6.790 -4.656 1.091 1.00 93.12 107 VAL A N 1
ATOM 826 C CA . VAL A 1 107 ? -6.103 -3.398 0.756 1.00 93.12 107 VAL A CA 1
ATOM 827 C C . VAL A 1 107 ? -5.279 -3.554 -0.519 1.00 93.12 107 VAL A C 1
ATOM 829 O O . VAL A 1 107 ? -5.402 -2.713 -1.409 1.00 93.12 107 VAL A O 1
ATOM 832 N N . ALA A 1 108 ? -4.496 -4.624 -0.664 1.00 90.88 108 ALA A N 1
ATOM 833 C CA . ALA A 1 108 ? -3.700 -4.866 -1.867 1.00 90.88 108 ALA A CA 1
ATOM 834 C C . ALA A 1 108 ? -4.573 -4.903 -3.138 1.00 90.88 108 ALA A C 1
ATOM 836 O O . ALA A 1 108 ? -4.295 -4.185 -4.097 1.00 90.88 108 ALA A O 1
ATOM 837 N N . GLU A 1 109 ? -5.697 -5.626 -3.109 1.00 89.31 109 GLU A N 1
ATOM 838 C CA . GLU A 1 109 ? -6.674 -5.677 -4.210 1.00 89.31 109 GLU A CA 1
ATOM 839 C C . GLU A 1 109 ? -7.312 -4.311 -4.516 1.00 89.31 109 GLU A C 1
ATOM 841 O O . GLU A 1 109 ? -7.775 -4.060 -5.632 1.00 89.31 109 GLU A O 1
ATOM 846 N N . SER A 1 110 ? -7.376 -3.408 -3.534 1.00 89.94 110 SER A N 1
ATOM 847 C CA . SER A 1 110 ? -7.849 -2.036 -3.749 1.00 89.94 110 SER A CA 1
ATOM 848 C C . SER A 1 110 ? -6.825 -1.153 -4.468 1.00 89.94 110 SER A C 1
ATOM 850 O O . SER A 1 110 ? -7.215 -0.240 -5.197 1.00 89.94 110 SER A O 1
ATOM 852 N N . LEU A 1 111 ? -5.534 -1.459 -4.315 1.00 90.75 111 LEU A N 1
ATOM 853 C CA . LEU A 1 111 ? -4.416 -0.695 -4.870 1.00 90.75 111 LEU A CA 1
ATOM 854 C C . LEU A 1 111 ? -3.998 -1.156 -6.269 1.00 90.75 111 LEU A C 1
ATOM 856 O O . LEU A 1 111 ? -3.221 -0.466 -6.923 1.00 90.75 111 LEU A O 1
ATOM 860 N N . ASP A 1 112 ? -4.549 -2.263 -6.762 1.00 88.75 112 ASP A N 1
ATOM 861 C CA . ASP A 1 112 ? -4.314 -2.819 -8.098 1.00 88.75 112 ASP A CA 1
ATOM 862 C C . ASP A 1 112 ? -4.345 -1.764 -9.218 1.00 88.75 112 ASP A C 1
ATOM 864 O O . ASP A 1 112 ? -3.473 -1.724 -10.088 1.00 88.75 112 ASP A O 1
ATOM 868 N N . GLY A 1 113 ? -5.352 -0.883 -9.203 1.00 90.62 113 GLY A N 1
ATOM 869 C CA . GLY A 1 113 ? -5.484 0.200 -10.182 1.00 90.62 113 GLY A CA 1
ATOM 870 C C . GLY A 1 113 ? -4.375 1.246 -10.057 1.00 90.62 113 GLY A C 1
ATOM 871 O O . GLY A 1 113 ? -3.785 1.648 -11.061 1.00 90.62 113 GLY A O 1
ATOM 872 N N . THR A 1 114 ? -4.043 1.634 -8.826 1.00 92.62 114 THR A N 1
ATOM 873 C CA . THR A 1 114 ? -2.938 2.554 -8.525 1.00 92.62 114 THR A CA 1
ATOM 874 C C . THR A 1 114 ? -1.610 1.977 -8.997 1.00 92.62 114 THR A C 1
ATOM 876 O O . THR A 1 114 ? -0.847 2.665 -9.670 1.00 92.62 114 THR A O 1
ATOM 879 N N . TYR A 1 115 ? -1.352 0.700 -8.715 1.00 90.75 115 TYR A N 1
ATOM 880 C CA . TYR A 1 115 ? -0.131 0.020 -9.128 1.00 90.75 115 TYR A CA 1
ATOM 881 C C . TYR A 1 115 ? 0.016 -0.016 -10.659 1.00 90.75 115 TYR A C 1
ATOM 883 O O . TYR A 1 115 ? 1.074 0.328 -11.189 1.00 90.75 115 TYR A O 1
ATOM 891 N N . ARG A 1 116 ? -1.065 -0.327 -11.393 1.00 90.00 116 ARG A N 1
ATOM 892 C CA . ARG A 1 116 ? -1.076 -0.258 -12.869 1.00 90.00 116 ARG A CA 1
ATOM 893 C C . ARG A 1 116 ? -0.789 1.156 -13.380 1.00 90.00 116 ARG A C 1
ATOM 895 O O . ARG A 1 116 ? 0.077 1.319 -14.236 1.00 90.00 116 ARG A O 1
ATOM 902 N N . SER A 1 117 ? -1.444 2.166 -12.806 1.00 92.12 117 SER A N 1
ATOM 903 C CA . SER A 1 117 ? -1.218 3.576 -13.148 1.00 92.12 117 SER A CA 1
ATOM 904 C C . SER A 1 117 ? 0.230 4.012 -12.890 1.00 92.12 117 SER A C 1
ATOM 906 O O . SER A 1 117 ? 0.772 4.804 -13.654 1.00 92.12 117 SER A O 1
ATOM 908 N N . LEU A 1 118 ? 0.878 3.541 -11.822 1.00 92.12 118 LEU A N 1
ATOM 909 C CA . LEU A 1 118 ? 2.290 3.847 -11.560 1.00 92.12 118 LEU A CA 1
ATOM 910 C C . LEU A 1 118 ? 3.205 3.207 -12.612 1.00 92.12 118 LEU A C 1
ATOM 912 O O . LEU A 1 118 ? 4.138 3.853 -13.082 1.00 92.12 118 LEU A O 1
ATOM 916 N N . GLY A 1 119 ? 2.907 1.979 -13.045 1.00 90.00 119 GLY A N 1
ATOM 917 C CA . GLY A 1 119 ? 3.614 1.337 -14.158 1.00 90.00 119 GLY A CA 1
ATOM 918 C C . GLY A 1 119 ? 3.451 2.083 -15.488 1.00 90.00 119 GLY A C 1
ATOM 919 O O . GLY A 1 119 ? 4.394 2.180 -16.267 1.00 90.00 119 GLY A O 1
ATOM 920 N N . GLU A 1 120 ? 2.277 2.657 -15.750 1.00 90.31 120 GLU A N 1
ATOM 921 C CA . GLU A 1 120 ? 2.064 3.539 -16.905 1.00 90.31 120 GLU A CA 1
ATOM 922 C C . GLU A 1 120 ? 2.857 4.844 -16.786 1.00 90.31 120 GLU A C 1
ATOM 924 O O . GLU A 1 120 ? 3.470 5.271 -17.761 1.00 90.31 120 GLU A O 1
ATOM 929 N N . GLN A 1 121 ? 2.912 5.444 -15.591 1.00 91.31 121 GLN A N 1
ATOM 930 C CA . GLN A 1 121 ? 3.733 6.631 -15.338 1.00 91.31 121 GLN A CA 1
ATOM 931 C C . GLN A 1 121 ? 5.224 6.357 -15.526 1.00 91.31 121 GLN A C 1
ATOM 933 O O . GLN A 1 121 ? 5.906 7.203 -16.093 1.00 91.31 121 GLN A O 1
ATOM 938 N N . LEU A 1 122 ? 5.721 5.186 -15.108 1.00 90.44 122 LEU A N 1
ATOM 939 C CA . LEU A 1 122 ? 7.095 4.763 -15.386 1.00 90.44 122 LEU A CA 1
ATOM 940 C C . LEU A 1 122 ? 7.383 4.751 -16.893 1.00 90.44 122 LEU A C 1
ATOM 942 O O . LEU A 1 122 ? 8.470 5.156 -17.293 1.00 90.44 122 LEU A O 1
ATOM 946 N N . ARG A 1 123 ? 6.425 4.318 -17.723 1.00 88.44 123 ARG A N 1
ATOM 947 C CA . ARG A 1 123 ? 6.591 4.232 -19.184 1.00 88.44 123 ARG A CA 1
ATOM 948 C C . ARG A 1 123 ? 6.486 5.577 -19.913 1.00 88.44 123 ARG A C 1
ATOM 950 O O . ARG A 1 123 ? 6.943 5.686 -21.051 1.00 88.44 123 ARG A O 1
ATOM 957 N N . ASP A 1 124 ? 5.919 6.603 -19.282 1.00 89.50 124 ASP A N 1
ATOM 958 C CA . ASP A 1 124 ? 5.799 7.944 -19.860 1.00 89.50 124 ASP A CA 1
ATOM 959 C C . ASP A 1 124 ? 7.131 8.704 -19.780 1.00 89.50 124 ASP A C 1
ATOM 961 O O . ASP A 1 124 ? 7.395 9.433 -18.827 1.00 89.50 124 ASP A O 1
ATOM 965 N N . ALA A 1 125 ? 7.946 8.604 -20.831 1.00 84.50 125 ALA A N 1
ATOM 966 C CA . ALA A 1 125 ? 9.257 9.252 -20.911 1.00 84.50 125 ALA A CA 1
ATOM 967 C C . ALA A 1 125 ? 9.236 10.784 -20.722 1.00 84.50 125 ALA A C 1
ATOM 969 O O . ALA A 1 125 ? 10.272 11.370 -20.415 1.00 84.50 125 ALA A O 1
ATOM 970 N N . LYS A 1 126 ? 8.085 11.463 -20.869 1.00 87.75 126 LYS A N 1
ATOM 971 C CA . LYS A 1 126 ? 7.990 12.897 -20.533 1.00 87.75 126 LYS A CA 1
ATOM 972 C C . LYS A 1 126 ? 7.997 13.127 -19.024 1.00 87.75 126 LYS A C 1
ATOM 974 O O . LYS A 1 126 ? 8.487 14.156 -18.569 1.00 87.75 126 LYS A O 1
ATOM 979 N N . ARG A 1 127 ? 7.431 12.193 -18.259 1.00 87.88 127 ARG A N 1
ATOM 980 C CA . ARG A 1 127 ? 7.383 12.224 -16.790 1.00 87.88 127 ARG A CA 1
ATOM 981 C C . ARG A 1 127 ? 8.611 11.570 -16.173 1.00 87.88 127 ARG A C 1
ATOM 983 O O . ARG A 1 127 ? 9.129 12.065 -15.178 1.00 87.88 127 ARG A O 1
ATOM 990 N N . THR A 1 128 ? 9.077 10.480 -16.770 1.00 91.94 128 THR A N 1
ATOM 991 C CA . THR A 1 128 ? 10.191 9.650 -16.298 1.00 91.94 128 THR A CA 1
ATOM 992 C C . THR A 1 128 ? 11.272 9.536 -17.379 1.00 91.94 128 THR A C 1
ATOM 994 O O . THR A 1 128 ? 11.558 8.444 -17.872 1.00 91.94 128 THR A O 1
ATOM 997 N N . PRO A 1 129 ? 11.918 10.652 -17.769 1.00 91.69 129 PRO A N 1
ATOM 998 C CA . PRO A 1 129 ? 12.950 10.630 -18.810 1.00 91.69 129 PRO A CA 1
ATOM 999 C C . PRO A 1 129 ? 14.166 9.776 -18.430 1.00 91.69 129 PRO A C 1
ATOM 1001 O O . PRO A 1 129 ? 14.859 9.280 -19.311 1.00 91.69 129 PRO A O 1
ATOM 1004 N N . TRP A 1 130 ? 14.392 9.586 -17.128 1.00 92.31 130 TRP A N 1
ATOM 1005 C CA . TRP A 1 130 ? 15.478 8.790 -16.567 1.00 92.31 130 TRP A CA 1
ATOM 1006 C C . TRP A 1 130 ? 14.943 7.873 -15.475 1.00 92.31 130 TRP A C 1
ATOM 1008 O O . TRP A 1 130 ? 14.072 8.266 -14.690 1.00 92.31 130 TRP A O 1
ATOM 1018 N N . THR A 1 131 ? 15.495 6.670 -15.398 1.00 93.25 131 THR A N 1
ATOM 1019 C CA . THR A 1 131 ? 15.157 5.687 -14.370 1.00 93.25 131 THR A CA 1
ATOM 1020 C C . THR A 1 131 ? 16.331 4.749 -14.128 1.00 93.25 131 THR A C 1
ATOM 1022 O O . THR A 1 131 ? 17.170 4.559 -15.005 1.00 93.25 131 THR A O 1
ATOM 1025 N N . GLN A 1 132 ? 16.412 4.186 -12.929 1.00 92.94 132 GLN A N 1
ATOM 1026 C CA . GLN A 1 132 ? 17.396 3.166 -12.594 1.00 92.94 132 GLN A CA 1
ATOM 1027 C C . GLN A 1 132 ? 16.711 1.799 -12.531 1.00 92.94 132 GLN A C 1
ATOM 1029 O O . GLN A 1 132 ? 15.663 1.671 -11.894 1.00 92.94 132 GLN A O 1
ATOM 1034 N N . GLY A 1 133 ? 17.290 0.823 -13.228 1.00 92.12 133 GLY A N 1
ATOM 1035 C CA . GLY A 1 133 ? 16.880 -0.574 -13.230 1.00 92.12 133 GLY A CA 1
ATOM 1036 C C . GLY A 1 133 ? 17.738 -1.413 -12.284 1.00 92.12 133 GLY A C 1
ATOM 1037 O O . GLY A 1 133 ? 18.961 -1.385 -12.424 1.00 92.12 133 GLY A O 1
ATOM 1038 N N . ASP A 1 134 ? 17.121 -2.136 -11.342 1.00 91.50 134 ASP A N 1
ATOM 1039 C CA . ASP A 1 134 ? 17.803 -3.114 -10.468 1.00 91.50 134 ASP A CA 1
ATOM 1040 C C . ASP A 1 134 ? 17.001 -4.411 -10.335 1.00 91.50 134 ASP A C 1
ATOM 1042 O O . ASP A 1 134 ? 15.788 -4.454 -10.553 1.00 91.50 134 ASP A O 1
ATOM 1046 N N . GLU A 1 135 ? 17.656 -5.455 -9.842 1.00 91.12 135 GLU A N 1
ATOM 1047 C CA . GLU A 1 135 ? 17.020 -6.701 -9.443 1.00 91.12 135 GLU A CA 1
ATOM 1048 C C . GLU A 1 135 ? 17.446 -7.129 -8.061 1.00 91.12 135 GLU A C 1
ATOM 1050 O O . GLU A 1 135 ? 18.624 -7.146 -7.695 1.00 91.12 135 GLU A O 1
ATOM 1055 N N . ARG A 1 136 ? 16.478 -7.633 -7.299 1.00 89.88 136 ARG A N 1
ATOM 1056 C CA . ARG A 1 136 ? 16.784 -8.226 -6.005 1.00 89.88 136 ARG A CA 1
ATOM 1057 C C . ARG A 1 136 ? 15.962 -9.470 -5.735 1.00 89.88 136 ARG A C 1
ATOM 1059 O O . ARG A 1 136 ? 14.745 -9.501 -5.904 1.00 89.88 136 ARG A O 1
ATOM 1066 N N . GLY A 1 137 ? 16.639 -10.491 -5.219 1.00 90.44 137 GLY A N 1
ATOM 1067 C CA . GLY A 1 137 ? 15.974 -11.639 -4.621 1.00 90.44 137 GLY A CA 1
ATOM 1068 C C . GLY A 1 137 ? 15.203 -11.226 -3.365 1.00 90.44 137 GLY A C 1
ATOM 1069 O O . GLY A 1 137 ? 15.771 -10.649 -2.436 1.00 90.44 137 GLY A O 1
ATOM 1070 N N . MET A 1 138 ? 13.918 -11.558 -3.314 1.00 90.12 138 MET A N 1
ATOM 1071 C CA . MET A 1 138 ? 13.038 -11.360 -2.168 1.00 90.12 138 MET A CA 1
ATOM 1072 C C . MET A 1 138 ? 12.453 -12.701 -1.727 1.00 90.12 138 MET A C 1
ATOM 1074 O O . MET A 1 138 ? 12.164 -13.579 -2.536 1.00 90.12 138 MET A O 1
ATOM 1078 N N . ARG A 1 139 ? 12.278 -12.878 -0.416 1.00 88.62 139 ARG A N 1
ATOM 1079 C CA . ARG A 1 139 ? 11.659 -14.086 0.132 1.00 88.62 139 ARG A CA 1
ATOM 1080 C C . ARG A 1 139 ? 10.145 -13.930 0.133 1.00 88.62 139 ARG A C 1
ATOM 1082 O O . ARG A 1 139 ? 9.618 -13.096 0.860 1.00 88.62 139 ARG A O 1
ATOM 1089 N N . VAL A 1 140 ? 9.460 -14.764 -0.641 1.00 86.31 140 VAL A N 1
ATOM 1090 C CA . VAL A 1 140 ? 7.996 -14.841 -0.688 1.00 86.31 140 VAL A CA 1
ATOM 1091 C C . VAL A 1 140 ? 7.612 -16.287 -0.416 1.00 86.31 140 VAL A C 1
ATOM 1093 O O . VAL A 1 140 ? 8.057 -17.194 -1.115 1.00 86.31 140 VAL A O 1
ATOM 1096 N N . LEU A 1 141 ? 6.850 -16.526 0.655 1.00 83.50 141 LEU A N 1
ATOM 1097 C CA . LEU A 1 141 ? 6.400 -17.868 1.061 1.00 83.50 141 LEU A CA 1
ATOM 1098 C C . LEU A 1 141 ? 7.528 -18.923 1.100 1.00 83.50 141 LEU A C 1
ATOM 1100 O O . LEU A 1 141 ? 7.369 -20.057 0.652 1.00 83.50 141 LEU A O 1
ATOM 1104 N N . GLY A 1 142 ? 8.706 -18.544 1.607 1.00 86.56 142 GLY A N 1
ATOM 1105 C CA . GLY A 1 142 ? 9.846 -19.458 1.714 1.00 86.56 142 GLY A CA 1
ATOM 1106 C C . GLY A 1 142 ? 10.533 -19.793 0.382 1.00 86.56 142 GLY A C 1
ATOM 1107 O O . GLY A 1 142 ? 11.404 -20.668 0.349 1.00 86.56 142 GLY A O 1
ATOM 1108 N N . LYS A 1 143 ? 10.222 -19.079 -0.700 1.00 89.44 143 LYS A N 1
ATOM 1109 C CA . LYS A 1 143 ? 10.922 -19.157 -1.987 1.00 89.44 143 LYS A CA 1
ATOM 1110 C C . LYS A 1 143 ? 11.585 -17.826 -2.313 1.00 89.44 143 LYS A C 1
ATOM 1112 O O . LYS A 1 143 ? 11.199 -16.784 -1.789 1.00 89.44 143 LYS A O 1
ATOM 1117 N N . THR A 1 144 ? 12.665 -17.892 -3.087 1.00 91.75 144 THR A N 1
ATOM 1118 C CA . THR A 1 144 ? 13.332 -16.689 -3.585 1.00 91.75 144 THR A CA 1
ATOM 1119 C C . THR A 1 144 ? 12.661 -16.326 -4.893 1.00 91.75 144 THR A C 1
ATOM 1121 O O . THR A 1 144 ? 12.835 -17.017 -5.894 1.00 91.75 144 THR A O 1
ATOM 1124 N N . GLU A 1 145 ? 11.887 -15.258 -4.843 1.00 92.81 145 GLU A N 1
ATOM 1125 C CA . GLU A 1 145 ? 11.299 -14.601 -5.999 1.00 92.81 145 GLU A CA 1
ATOM 1126 C C . GLU A 1 145 ? 12.168 -13.394 -6.359 1.00 92.81 145 GLU A C 1
ATOM 1128 O O . GLU A 1 145 ? 12.973 -12.932 -5.546 1.00 92.81 145 GLU A O 1
ATOM 1133 N N . TRP A 1 146 ? 12.019 -12.873 -7.566 1.00 91.50 146 TRP A N 1
ATOM 1134 C CA . TRP A 1 146 ? 12.803 -11.742 -8.048 1.00 91.50 146 TRP A CA 1
ATOM 1135 C C . TRP A 1 146 ? 11.912 -10.524 -8.192 1.00 91.50 146 TRP A C 1
ATOM 1137 O O . TRP A 1 146 ? 10.905 -10.576 -8.898 1.00 91.50 146 TRP A O 1
ATOM 1147 N N . ARG A 1 147 ? 12.274 -9.431 -7.520 1.00 91.81 147 ARG A N 1
ATOM 1148 C CA . ARG A 1 147 ? 11.676 -8.122 -7.779 1.00 91.81 147 ARG A CA 1
ATOM 1149 C C . ARG A 1 147 ? 12.553 -7.365 -8.768 1.00 91.81 147 ARG A C 1
ATOM 1151 O O . ARG A 1 147 ? 13.775 -7.370 -8.619 1.00 91.81 147 ARG A O 1
ATOM 1158 N N . TRP A 1 148 ? 11.909 -6.747 -9.746 1.00 91.38 148 TRP A N 1
ATOM 1159 C CA . TRP A 1 148 ? 12.543 -5.995 -10.827 1.00 91.38 148 TRP A CA 1
ATOM 1160 C C . TRP A 1 148 ? 12.186 -4.534 -10.653 1.00 91.38 148 TRP A C 1
ATOM 1162 O O . TRP A 1 148 ? 11.015 -4.201 -10.688 1.00 91.38 148 TRP A O 1
ATOM 1172 N N . GLU A 1 149 ? 13.145 -3.671 -10.385 1.00 92.56 149 GLU A N 1
ATOM 1173 C CA . GLU A 1 149 ? 12.887 -2.306 -9.943 1.00 92.56 149 GLU A CA 1
ATOM 1174 C C . GLU A 1 149 ? 13.085 -1.321 -11.087 1.00 92.56 149 GLU A C 1
ATOM 1176 O O . GLU A 1 149 ? 14.022 -1.442 -11.864 1.00 92.56 149 GLU A O 1
ATOM 1181 N N . GLY A 1 150 ? 12.201 -0.332 -11.169 1.00 93.12 150 GLY A N 1
ATOM 1182 C CA . GLY A 1 150 ? 12.348 0.854 -11.998 1.00 93.12 150 GLY A CA 1
ATOM 1183 C C . GLY A 1 150 ? 12.146 2.070 -11.111 1.00 93.12 150 GLY A C 1
ATOM 1184 O O . GLY A 1 150 ? 11.029 2.311 -10.643 1.00 93.12 150 GLY A O 1
ATOM 1185 N N . THR A 1 151 ? 13.226 2.809 -10.866 1.00 93.44 151 THR A N 1
ATOM 1186 C CA . THR A 1 151 ? 13.288 3.889 -9.871 1.00 93.44 151 THR A CA 1
ATOM 1187 C C . THR A 1 151 ? 13.602 5.233 -10.535 1.00 93.44 151 THR A C 1
ATOM 1189 O O . THR A 1 151 ? 14.756 5.664 -10.575 1.00 93.44 151 THR A O 1
ATOM 1192 N N . PRO A 1 152 ? 12.612 5.912 -11.141 1.00 91.62 152 PRO A N 1
ATOM 1193 C CA . PRO A 1 152 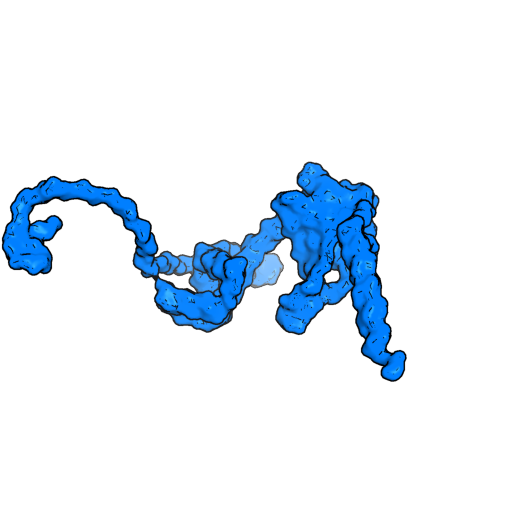? 12.715 7.340 -11.443 1.00 91.62 152 PRO A CA 1
ATOM 1194 C C . PRO A 1 152 ? 12.734 8.192 -10.149 1.00 91.62 152 PRO A C 1
ATOM 1196 O O . PRO A 1 152 ? 12.421 7.694 -9.070 1.00 91.62 152 PRO A O 1
ATOM 1199 N N . PRO A 1 153 ? 13.024 9.506 -10.216 1.00 88.75 153 PRO A N 1
ATOM 1200 C CA . PRO A 1 153 ? 13.234 10.336 -9.020 1.00 88.75 153 PRO A CA 1
ATOM 1201 C C . PRO A 1 153 ? 12.076 10.411 -8.009 1.00 88.75 153 PRO A C 1
ATOM 1203 O O . PRO A 1 153 ? 12.307 10.746 -6.851 1.00 88.75 153 PRO A O 1
ATOM 1206 N N . ALA A 1 154 ? 10.835 10.159 -8.438 1.00 86.44 154 ALA A N 1
ATOM 1207 C CA . ALA A 1 154 ? 9.636 10.379 -7.624 1.00 86.44 154 ALA A CA 1
ATOM 1208 C C . ALA A 1 154 ? 8.889 9.096 -7.223 1.00 86.44 154 ALA A C 1
ATOM 1210 O O . ALA A 1 154 ? 7.933 9.177 -6.453 1.00 86.44 154 ALA A O 1
ATOM 1211 N N . LEU A 1 155 ? 9.263 7.930 -7.758 1.00 89.94 155 LEU A N 1
ATOM 1212 C CA . LEU A 1 155 ? 8.579 6.666 -7.480 1.00 89.94 155 LEU A CA 1
ATOM 1213 C C . LEU A 1 155 ? 9.494 5.472 -7.760 1.00 89.94 155 LEU A C 1
ATOM 1215 O O . LEU A 1 155 ? 10.443 5.587 -8.525 1.00 89.94 155 LEU A O 1
ATOM 1219 N N . THR A 1 156 ? 9.145 4.313 -7.208 1.00 92.50 156 THR A N 1
ATOM 1220 C CA . THR A 1 156 ? 9.705 3.018 -7.609 1.00 92.50 156 THR A CA 1
ATOM 1221 C C . THR A 1 156 ? 8.551 2.089 -7.953 1.00 92.50 156 THR A C 1
ATOM 1223 O O . THR A 1 156 ? 7.628 1.923 -7.154 1.00 92.50 156 THR A O 1
ATOM 1226 N N . VAL A 1 157 ? 8.596 1.476 -9.133 1.00 92.38 157 VAL A N 1
ATOM 1227 C CA . VAL A 1 157 ? 7.689 0.382 -9.511 1.00 92.38 157 VAL A CA 1
ATOM 1228 C C . VAL A 1 157 ? 8.492 -0.902 -9.532 1.00 92.38 157 VAL A C 1
ATOM 1230 O O . VAL A 1 157 ? 9.618 -0.895 -10.022 1.00 92.38 157 VAL A O 1
ATOM 1233 N N . TYR A 1 158 ? 7.922 -1.998 -9.030 1.00 92.38 158 TYR A N 1
ATOM 1234 C CA . TYR A 1 158 ? 8.547 -3.303 -9.181 1.00 92.38 158 TYR A CA 1
ATOM 1235 C C . TYR A 1 158 ? 7.537 -4.448 -9.274 1.00 92.38 158 TYR A C 1
ATOM 1237 O O . TYR A 1 158 ? 6.793 -4.691 -8.322 1.00 92.38 158 TYR A O 1
ATOM 1245 N N . PRO A 1 159 ? 7.478 -5.200 -10.385 1.00 89.94 159 PRO A N 1
ATOM 1246 C CA . PRO A 1 159 ? 6.807 -6.481 -10.381 1.00 89.94 159 PRO A CA 1
ATOM 1247 C C . PRO A 1 159 ? 7.669 -7.525 -9.668 1.00 89.94 159 PRO A C 1
ATOM 1249 O O . PRO A 1 159 ? 8.901 -7.460 -9.653 1.00 89.94 159 PRO A O 1
ATOM 1252 N N . ILE A 1 160 ? 6.993 -8.522 -9.106 1.00 89.00 160 ILE A N 1
ATOM 1253 C CA . ILE A 1 160 ? 7.618 -9.711 -8.533 1.00 89.00 160 ILE A CA 1
ATOM 1254 C C . ILE A 1 160 ? 7.384 -10.870 -9.497 1.00 89.00 160 ILE A C 1
ATOM 1256 O O . ILE A 1 160 ? 6.263 -11.090 -9.956 1.00 89.00 160 ILE A O 1
ATOM 1260 N N . GLN A 1 161 ? 8.444 -11.611 -9.792 1.00 88.06 161 GLN A N 1
ATOM 1261 C CA . GLN A 1 161 ? 8.429 -12.754 -10.686 1.00 88.06 161 GLN A CA 1
ATOM 1262 C C . GLN A 1 161 ? 9.004 -13.997 -10.003 1.00 88.06 161 GLN A C 1
ATOM 1264 O O . GLN A 1 161 ? 10.029 -13.939 -9.319 1.00 88.06 161 GLN A O 1
ATOM 1269 N N . THR A 1 162 ? 8.398 -15.145 -10.304 1.00 85.88 162 THR A N 1
ATOM 1270 C CA . THR A 1 162 ? 8.984 -16.453 -10.013 1.00 85.88 162 THR A CA 1
ATOM 1271 C C . THR A 1 162 ? 10.093 -16.816 -10.982 1.00 85.88 162 THR A C 1
ATOM 1273 O O . THR A 1 162 ? 9.914 -16.831 -12.201 1.00 85.88 162 THR A O 1
ATOM 1276 N N . GLY A 1 163 ? 11.248 -17.164 -10.417 1.00 80.62 163 GLY A N 1
ATOM 1277 C CA . GLY A 1 163 ? 12.452 -17.450 -11.185 1.00 80.62 163 GLY A CA 1
ATOM 1278 C C . GLY A 1 163 ? 13.114 -16.192 -11.753 1.00 80.62 163 GLY A C 1
ATOM 1279 O O . GLY A 1 163 ? 12.634 -15.074 -11.588 1.00 80.62 163 GLY A O 1
ATOM 1280 N N . TRP A 1 164 ? 14.259 -16.392 -12.400 1.00 78.25 164 TRP A N 1
ATOM 1281 C CA . TRP A 1 164 ? 15.159 -15.319 -12.833 1.00 78.25 164 TRP A CA 1
ATOM 1282 C C . TRP A 1 164 ? 15.107 -15.057 -14.352 1.00 78.25 164 TRP A C 1
ATOM 1284 O O . TRP A 1 164 ? 16.036 -14.485 -14.905 1.00 78.25 164 TRP A O 1
ATOM 1294 N N . SER A 1 165 ? 14.057 -15.499 -15.063 1.00 78.56 165 SER A N 1
ATOM 1295 C CA . SER A 1 165 ? 14.029 -15.389 -16.537 1.00 78.56 165 SER A CA 1
ATOM 1296 C C . SER A 1 165 ? 13.927 -13.949 -17.047 1.00 78.56 165 SER A C 1
ATOM 1298 O O . SER A 1 165 ? 14.326 -13.682 -18.174 1.00 78.56 165 SER A O 1
ATOM 1300 N N . GLY A 1 166 ? 13.410 -13.023 -16.233 1.00 78.12 166 GLY A N 1
ATOM 1301 C CA . GLY A 1 166 ? 13.275 -11.613 -16.604 1.00 78.12 166 GLY A CA 1
ATOM 1302 C C . GLY A 1 166 ? 12.136 -11.306 -17.578 1.00 78.12 166 GLY A C 1
ATOM 1303 O O . GLY A 1 166 ? 12.010 -10.164 -18.005 1.00 78.12 166 GLY A O 1
ATOM 1304 N N . ASP A 1 167 ? 11.267 -12.268 -17.903 1.00 85.56 167 ASP A N 1
ATOM 1305 C CA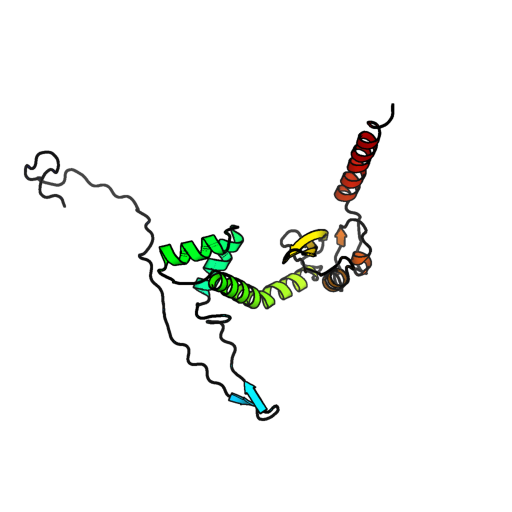 . ASP A 1 167 ? 10.122 -12.058 -18.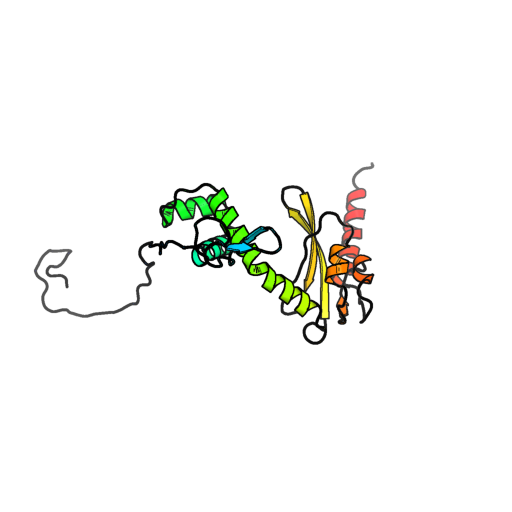809 1.00 85.56 167 ASP A CA 1
ATOM 1306 C C . ASP A 1 167 ? 9.140 -10.994 -18.287 1.00 85.56 167 ASP A C 1
ATOM 1308 O O . ASP A 1 167 ? 8.603 -10.170 -19.037 1.00 85.56 167 ASP A O 1
ATOM 1312 N N . VAL A 1 168 ? 8.912 -10.978 -16.971 1.00 82.50 168 VAL A N 1
ATOM 1313 C CA . VAL A 1 168 ? 8.054 -9.978 -16.324 1.00 82.50 168 VAL A CA 1
ATOM 1314 C C . VAL A 1 168 ? 8.734 -8.610 -16.333 1.00 82.50 168 VAL A C 1
ATOM 1316 O O . VAL A 1 168 ? 8.061 -7.598 -16.531 1.00 82.50 168 VAL A O 1
ATOM 1319 N N . ALA A 1 169 ? 10.060 -8.576 -16.192 1.00 78.94 169 ALA A N 1
ATOM 1320 C CA . ALA A 1 169 ? 10.847 -7.355 -16.331 1.00 78.94 169 ALA A CA 1
ATOM 1321 C C . ALA A 1 169 ? 10.728 -6.791 -17.746 1.00 78.94 169 ALA A C 1
ATOM 1323 O O . ALA A 1 169 ? 10.403 -5.621 -17.915 1.00 78.94 169 ALA A O 1
ATOM 1324 N N . ALA A 1 170 ? 10.890 -7.640 -18.764 1.00 83.69 170 ALA A N 1
ATOM 1325 C CA . ALA A 1 170 ? 10.709 -7.235 -20.148 1.00 83.69 170 ALA A CA 1
ATOM 1326 C C . ALA A 1 170 ? 9.313 -6.635 -20.363 1.00 83.69 170 ALA A C 1
ATOM 1328 O O . ALA A 1 170 ? 9.183 -5.572 -20.953 1.00 83.69 170 ALA A O 1
ATOM 1329 N N . THR A 1 171 ? 8.266 -7.239 -19.797 1.00 84.56 171 THR A N 1
ATOM 1330 C CA . THR A 1 171 ? 6.896 -6.700 -19.876 1.00 84.56 171 THR A CA 1
ATOM 1331 C C . THR A 1 171 ? 6.737 -5.348 -19.170 1.00 84.56 171 THR A C 1
ATOM 1333 O O . THR A 1 171 ? 6.003 -4.481 -19.644 1.00 84.56 171 THR A O 1
ATOM 1336 N N . MET A 1 172 ? 7.404 -5.146 -18.033 1.00 86.00 172 MET A N 1
ATOM 1337 C CA . MET A 1 172 ? 7.402 -3.868 -17.317 1.00 86.00 172 MET A CA 1
ATOM 1338 C C . MET A 1 172 ? 8.041 -2.756 -18.152 1.00 86.00 172 MET A C 1
ATOM 1340 O O . MET A 1 172 ? 7.468 -1.665 -18.243 1.00 86.00 172 MET A O 1
ATOM 1344 N N . TRP A 1 173 ? 9.191 -3.061 -18.755 1.00 86.88 173 TRP A N 1
ATOM 1345 C CA . TRP A 1 173 ? 10.014 -2.147 -19.542 1.00 86.88 173 TRP A CA 1
ATOM 1346 C C . TRP A 1 173 ? 9.523 -1.945 -20.979 1.00 86.88 173 TRP A C 1
ATOM 1348 O O . TRP A 1 173 ? 9.822 -0.916 -21.585 1.00 86.88 173 TRP A O 1
ATOM 1358 N N . VAL A 1 174 ? 8.730 -2.874 -21.524 1.00 86.69 174 VAL A N 1
ATOM 1359 C CA . VAL A 1 174 ? 8.145 -2.770 -22.867 1.00 86.69 174 VAL A CA 1
ATOM 1360 C C . VAL A 1 174 ? 7.412 -1.438 -23.029 1.00 86.69 174 VAL A C 1
ATOM 1362 O O . VAL A 1 174 ? 6.509 -1.087 -22.269 1.00 86.69 174 VAL A O 1
ATOM 1365 N N . GLY A 1 175 ? 7.804 -0.694 -24.062 1.00 86.25 175 GLY A N 1
ATOM 1366 C CA . GLY A 1 175 ? 7.228 0.607 -24.388 1.00 86.25 175 GLY A CA 1
ATOM 1367 C C . GLY A 1 175 ? 7.768 1.779 -23.565 1.00 86.25 175 GLY A C 1
ATOM 1368 O O . GLY A 1 175 ? 7.319 2.901 -23.798 1.00 86.25 175 GLY A O 1
ATOM 1369 N N . TYR A 1 176 ? 8.718 1.563 -22.649 1.00 89.69 176 TYR A N 1
ATOM 1370 C CA . TYR A 1 176 ? 9.502 2.655 -22.072 1.00 89.69 176 TYR A CA 1
ATOM 1371 C C . TYR A 1 176 ? 10.382 3.292 -23.154 1.00 89.69 176 TYR A C 1
ATOM 1373 O O . TYR A 1 176 ? 10.991 2.592 -23.961 1.00 89.69 176 TYR A O 1
ATOM 1381 N N . ARG A 1 177 ? 10.417 4.628 -23.182 1.00 87.25 177 ARG A N 1
ATOM 1382 C CA . ARG A 1 177 ? 11.134 5.419 -24.202 1.00 87.25 177 ARG A CA 1
ATOM 1383 C C . ARG A 1 177 ? 12.152 6.400 -23.612 1.00 87.25 177 ARG A C 1
ATOM 1385 O O 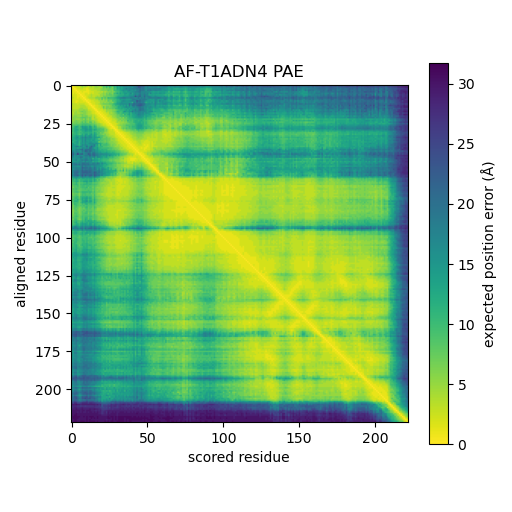. ARG A 1 177 ? 12.630 7.282 -24.321 1.00 87.25 177 ARG A O 1
ATOM 1392 N N . GLY A 1 178 ? 12.381 6.332 -22.301 1.00 90.38 178 GLY A N 1
ATOM 1393 C CA . GLY A 1 178 ? 13.396 7.139 -21.626 1.00 90.38 178 GLY A CA 1
ATOM 1394 C C . GLY A 1 178 ? 14.748 6.430 -21.612 1.00 90.38 178 GLY A C 1
ATOM 1395 O O . GLY A 1 178 ? 14.963 5.479 -22.357 1.00 90.38 178 GLY A O 1
ATOM 1396 N N . THR A 1 179 ? 15.638 6.877 -20.733 1.00 92.12 179 THR A N 1
ATOM 1397 C CA . THR A 1 179 ? 16.975 6.303 -20.570 1.00 92.12 179 THR A CA 1
ATOM 1398 C C . THR A 1 179 ? 17.064 5.533 -19.249 1.00 92.12 179 THR A C 1
ATOM 1400 O O . THR A 1 179 ? 17.127 6.162 -18.183 1.00 92.12 179 THR A O 1
ATOM 1403 N N . PRO A 1 180 ? 17.057 4.187 -19.278 1.00 91.69 180 PRO A N 1
ATOM 1404 C CA . PRO A 1 180 ? 17.295 3.386 -18.090 1.00 91.69 180 PRO A CA 1
ATOM 1405 C C . PRO A 1 180 ? 18.798 3.182 -17.860 1.00 91.69 180 PRO A C 1
ATOM 1407 O O . PRO A 1 180 ? 19.524 2.761 -18.758 1.00 91.69 180 PRO A O 1
ATOM 1410 N N . THR A 1 181 ? 19.260 3.429 -16.637 1.00 93.75 181 THR A N 1
ATOM 1411 C CA . THR A 1 181 ? 20.600 3.027 -16.181 1.00 93.75 181 THR A CA 1
ATOM 1412 C C . THR A 1 181 ? 20.504 1.667 -15.491 1.00 93.75 181 THR A C 1
ATOM 1414 O O . THR A 1 181 ? 19.688 1.523 -14.581 1.00 93.75 181 THR A O 1
ATOM 1417 N N . HIS A 1 182 ? 21.311 0.683 -15.8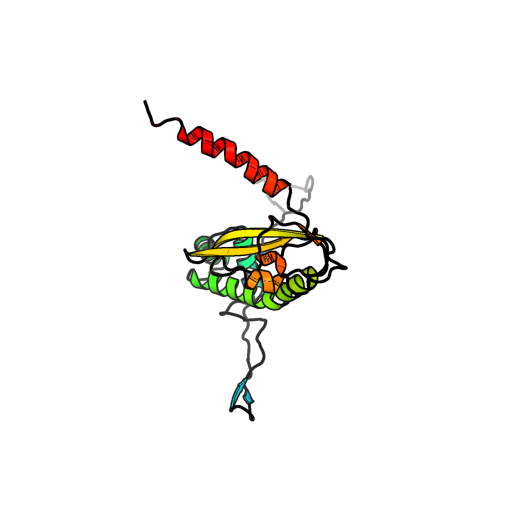93 1.00 91.62 182 HIS A N 1
ATOM 1418 C CA . HIS A 1 182 ? 21.259 -0.689 -15.354 1.00 91.62 182 HIS A CA 1
ATOM 1419 C C . HIS A 1 182 ? 22.611 -1.424 -15.483 1.00 91.62 182 HIS A C 1
ATOM 1421 O O . HIS A 1 182 ? 23.541 -0.932 -16.124 1.00 91.62 182 HIS A O 1
ATOM 1427 N N . ASP A 1 183 ? 22.747 -2.616 -14.900 1.00 87.94 183 ASP A N 1
ATOM 1428 C CA . ASP A 1 183 ? 23.999 -3.400 -14.854 1.00 87.94 183 ASP A CA 1
ATOM 1429 C C . ASP A 1 183 ? 24.380 -4.152 -16.143 1.00 87.94 183 ASP A C 1
ATOM 1431 O O . ASP A 1 183 ? 25.388 -4.861 -16.180 1.00 87.94 183 ASP A O 1
ATOM 1435 N N . GLY A 1 184 ? 23.592 -4.009 -17.208 1.00 86.38 184 GLY A N 1
ATOM 1436 C CA . GLY A 1 184 ? 23.771 -4.743 -18.461 1.00 86.38 184 GLY A CA 1
ATOM 1437 C C . GLY A 1 184 ? 23.062 -6.102 -18.542 1.00 86.38 184 GLY A C 1
ATOM 1438 O O . GLY A 1 184 ? 23.333 -6.851 -19.484 1.00 86.38 184 GLY A O 1
ATOM 1439 N N . LEU A 1 185 ? 22.160 -6.448 -17.613 1.00 85.44 185 LEU A N 1
ATOM 1440 C CA . LEU A 1 185 ? 21.375 -7.683 -17.717 1.00 85.44 185 LEU A CA 1
ATOM 1441 C C . LEU A 1 185 ? 20.489 -7.707 -18.980 1.00 85.44 185 LEU A C 1
ATOM 1443 O O . LEU A 1 185 ? 19.873 -6.715 -19.367 1.00 85.44 185 LEU A O 1
ATOM 1447 N N . ALA A 1 186 ? 20.394 -8.870 -19.632 1.00 84.19 186 ALA A N 1
ATOM 1448 C CA . ALA A 1 186 ? 19.749 -9.002 -20.944 1.00 84.19 186 ALA A CA 1
ATOM 1449 C C . ALA A 1 186 ? 18.234 -8.711 -20.955 1.00 84.19 186 ALA A C 1
ATOM 1451 O O . ALA A 1 186 ? 17.673 -8.435 -22.013 1.00 84.19 186 ALA A O 1
ATOM 1452 N N . SER A 1 187 ? 17.565 -8.755 -19.802 1.00 82.19 187 SER A N 1
ATOM 1453 C CA . SER A 1 187 ? 16.151 -8.388 -19.628 1.00 82.19 187 SER A CA 1
ATOM 1454 C C . SER A 1 187 ? 15.852 -6.932 -20.014 1.00 82.19 187 SER A C 1
ATOM 1456 O O . SER A 1 187 ? 14.750 -6.629 -20.485 1.00 82.19 187 SER A O 1
ATOM 1458 N N . TYR A 1 188 ? 16.836 -6.038 -19.877 1.00 85.88 188 TYR A N 1
ATOM 1459 C CA . TYR A 1 188 ? 16.717 -4.626 -20.249 1.00 85.88 188 TYR A CA 1
ATOM 1460 C C . TYR A 1 188 ? 16.751 -4.383 -21.758 1.00 85.88 188 TYR A C 1
ATOM 1462 O O . TYR A 1 188 ? 16.230 -3.370 -22.212 1.00 85.88 188 TYR A O 1
ATOM 1470 N N . ASN A 1 189 ? 17.212 -5.355 -22.556 1.00 85.94 189 ASN A N 1
ATOM 1471 C CA . ASN A 1 189 ? 17.216 -5.261 -24.024 1.00 85.94 189 ASN A CA 1
ATOM 1472 C C . ASN A 1 189 ? 15.802 -5.126 -24.633 1.00 85.94 189 ASN A C 1
ATOM 1474 O O . ASN A 1 189 ? 15.660 -4.890 -25.830 1.00 85.94 189 ASN A O 1
ATOM 1478 N N . SER A 1 190 ? 14.752 -5.313 -23.826 1.00 84.25 190 SER A N 1
ATOM 1479 C CA . SER A 1 190 ? 13.360 -5.020 -24.187 1.00 84.25 190 SER A CA 1
ATOM 1480 C C . SER A 1 190 ? 13.083 -3.522 -24.380 1.00 84.25 190 SER A C 1
ATOM 1482 O O . SER A 1 190 ? 12.125 -3.162 -25.068 1.00 84.25 190 SER A O 1
ATOM 1484 N N . VAL A 1 191 ? 13.924 -2.650 -23.818 1.00 85.00 191 VAL A N 1
ATOM 1485 C CA . VAL A 1 191 ? 13.936 -1.217 -24.107 1.00 85.00 191 VAL A CA 1
ATOM 1486 C C . VAL A 1 191 ? 14.660 -1.019 -25.434 1.00 85.00 191 VAL A C 1
ATOM 1488 O O . VAL A 1 191 ? 15.850 -1.288 -25.561 1.00 85.00 191 VAL A O 1
ATOM 1491 N N . THR A 1 192 ? 13.933 -0.580 -26.458 1.00 83.62 192 THR A N 1
ATOM 1492 C CA . THR A 1 192 ? 14.472 -0.422 -27.822 1.00 83.62 192 THR A CA 1
ATOM 1493 C C . THR A 1 192 ? 14.730 1.032 -28.205 1.00 83.62 192 THR A C 1
ATOM 1495 O O . THR A 1 192 ? 15.264 1.303 -29.277 1.00 83.62 192 THR A O 1
ATOM 1498 N N . GLU A 1 193 ? 14.306 1.972 -27.363 1.00 80.75 193 GLU A N 1
ATOM 1499 C CA . GLU A 1 193 ? 14.419 3.412 -27.578 1.00 80.75 193 GLU A CA 1
ATOM 1500 C C . GLU A 1 193 ? 15.175 4.043 -26.405 1.00 80.75 193 GLU A C 1
ATOM 1502 O O . GLU A 1 193 ? 15.012 3.608 -25.270 1.00 80.75 193 GLU A O 1
ATOM 1507 N N . GLY A 1 194 ? 15.967 5.081 -26.676 1.00 80.38 194 GLY A N 1
ATOM 1508 C CA . GLY A 1 194 ? 16.782 5.747 -25.658 1.00 80.38 194 GLY A CA 1
ATOM 1509 C C . GLY A 1 194 ? 18.171 5.130 -25.489 1.00 80.38 194 GLY A C 1
ATOM 1510 O O . GLY A 1 194 ? 18.475 4.047 -25.993 1.00 80.38 194 GLY A O 1
ATOM 1511 N N . GLU A 1 195 ? 19.047 5.871 -24.816 1.00 85.94 195 GLU A N 1
ATOM 1512 C CA . GLU A 1 195 ? 20.354 5.352 -24.415 1.00 85.94 195 GLU A CA 1
ATOM 1513 C C . GLU A 1 195 ? 20.177 4.366 -23.256 1.00 85.94 195 GLU A C 1
ATOM 1515 O O . GLU A 1 195 ? 19.212 4.451 -22.506 1.00 85.94 195 GLU A O 1
ATOM 1520 N N . GLN A 1 196 ? 21.106 3.425 -23.105 1.00 89.56 196 GLN A N 1
ATOM 1521 C CA . GLN A 1 196 ? 21.107 2.449 -22.008 1.00 89.56 196 GLN A CA 1
ATOM 1522 C C . GLN A 1 196 ? 22.491 2.453 -21.354 1.00 89.56 196 GLN A C 1
ATOM 1524 O O . GLN A 1 196 ? 23.312 1.567 -21.613 1.00 89.56 196 GLN A O 1
ATOM 1529 N N . PRO A 1 197 ? 22.834 3.524 -20.612 1.00 91.19 197 PRO A N 1
ATOM 1530 C CA . PRO A 1 197 ? 24.122 3.619 -19.955 1.00 91.19 197 PRO A CA 1
ATOM 1531 C C . PRO A 1 197 ? 24.242 2.555 -18.862 1.00 91.19 197 PRO A C 1
ATOM 1533 O O . PRO A 1 197 ? 23.300 2.257 -18.129 1.00 91.19 197 PRO A O 1
ATOM 1536 N N . MET A 1 198 ? 25.450 2.018 -18.720 1.00 90.75 198 MET A N 1
ATOM 1537 C CA . MET A 1 198 ? 25.775 1.097 -17.639 1.00 90.75 198 MET A CA 1
ATOM 1538 C C . MET A 1 198 ? 25.733 1.814 -16.282 1.00 90.75 198 MET A C 1
ATOM 1540 O O . MET A 1 198 ? 26.258 2.924 -16.146 1.00 90.75 198 MET A O 1
ATOM 1544 N N . ASP A 1 199 ? 25.198 1.151 -15.256 1.00 91.81 199 ASP A N 1
ATOM 1545 C CA . ASP A 1 199 ? 25.363 1.567 -13.866 1.00 91.81 199 ASP A CA 1
ATOM 1546 C C . ASP A 1 199 ? 26.828 1.376 -13.444 1.00 91.81 199 ASP A C 1
ATOM 1548 O O . ASP A 1 199 ? 27.285 0.302 -13.037 1.00 91.81 199 ASP A O 1
ATOM 1552 N N . VAL A 1 200 ? 27.590 2.463 -13.538 1.00 89.56 200 VAL A N 1
ATOM 1553 C CA . VAL A 1 200 ? 29.006 2.484 -13.165 1.00 89.56 200 VAL A CA 1
ATOM 1554 C C . VAL A 1 200 ? 29.230 2.231 -11.674 1.00 89.56 200 VAL A C 1
ATOM 1556 O O . VAL A 1 200 ? 30.309 1.778 -11.298 1.00 89.56 200 VAL A O 1
ATOM 1559 N N . VAL A 1 201 ? 28.253 2.496 -10.801 1.00 89.69 201 VAL A N 1
ATOM 1560 C CA . VAL A 1 201 ? 28.369 2.207 -9.366 1.00 89.69 201 VAL A CA 1
ATOM 1561 C C . VAL A 1 201 ? 28.258 0.706 -9.140 1.00 89.69 201 VAL A C 1
ATOM 1563 O O . VAL A 1 201 ? 29.094 0.146 -8.426 1.00 89.69 201 VAL A O 1
ATOM 1566 N N . GLN A 1 202 ? 27.294 0.044 -9.778 1.00 85.88 202 GLN A N 1
ATOM 1567 C CA . GLN A 1 202 ? 27.141 -1.410 -9.716 1.00 85.88 202 GLN A CA 1
ATOM 1568 C C . GLN A 1 202 ? 28.359 -2.116 -10.322 1.00 85.88 202 GLN A C 1
ATOM 1570 O O . GLN A 1 202 ? 28.947 -2.986 -9.672 1.00 85.88 202 GLN A O 1
ATOM 1575 N N . GLY A 1 203 ? 28.836 -1.648 -11.482 1.00 85.00 203 GLY A N 1
ATOM 1576 C CA . GLY A 1 203 ? 30.081 -2.118 -12.096 1.00 85.00 203 GLY A CA 1
ATOM 1577 C C . GLY A 1 203 ? 31.300 -1.945 -11.179 1.00 85.00 203 GLY A C 1
ATOM 1578 O O . GLY A 1 203 ? 32.046 -2.896 -10.935 1.00 85.00 203 GLY A O 1
ATOM 1579 N N . ASN A 1 204 ? 31.475 -0.764 -10.577 1.00 88.19 204 ASN A N 1
ATOM 1580 C CA . ASN A 1 204 ? 32.569 -0.503 -9.637 1.00 88.19 204 ASN A CA 1
ATOM 1581 C C . ASN A 1 204 ? 32.484 -1.377 -8.379 1.00 88.19 204 ASN A C 1
ATOM 1583 O O . ASN A 1 204 ? 33.503 -1.886 -7.908 1.00 88.19 204 ASN A O 1
ATOM 1587 N N . ARG A 1 205 ? 31.286 -1.573 -7.816 1.00 87.19 205 ARG A N 1
ATOM 1588 C CA . ARG A 1 205 ? 31.087 -2.444 -6.649 1.00 87.19 205 ARG A CA 1
ATOM 1589 C C . ARG A 1 205 ? 31.384 -3.897 -6.974 1.00 87.19 205 ARG A C 1
ATOM 1591 O O . ARG A 1 205 ? 32.007 -4.567 -6.153 1.00 87.19 205 ARG A O 1
ATOM 1598 N N . TRP A 1 206 ? 31.009 -4.368 -8.159 1.00 81.62 206 TRP A N 1
ATOM 1599 C CA . TRP A 1 206 ? 31.375 -5.700 -8.624 1.00 81.62 206 TRP A CA 1
ATOM 1600 C C . TRP A 1 206 ? 32.899 -5.860 -8.730 1.00 81.62 206 TRP A C 1
ATOM 1602 O O . TRP A 1 206 ? 33.457 -6.802 -8.165 1.00 81.62 206 TRP A O 1
ATOM 1612 N N . LEU A 1 207 ? 33.597 -4.888 -9.328 1.00 84.44 207 LEU A N 1
ATOM 1613 C CA . LEU A 1 207 ? 35.063 -4.886 -9.404 1.00 84.44 207 LEU A CA 1
ATOM 1614 C C . LEU A 1 207 ? 35.729 -4.863 -8.017 1.00 84.44 207 LEU A C 1
ATOM 1616 O O . LEU A 1 207 ? 36.732 -5.542 -7.811 1.00 84.44 207 LEU A O 1
ATOM 1620 N N . GLN A 1 208 ? 35.159 -4.156 -7.036 1.00 84.12 208 GLN A N 1
ATOM 1621 C CA . GLN A 1 208 ? 35.649 -4.146 -5.648 1.00 84.12 208 GLN A CA 1
ATOM 1622 C C . GLN A 1 208 ? 35.459 -5.483 -4.912 1.00 84.12 208 GLN A C 1
ATOM 1624 O O . GLN A 1 208 ? 36.189 -5.758 -3.958 1.00 84.12 208 GLN A O 1
ATOM 1629 N N . GLN A 1 209 ? 34.517 -6.334 -5.333 1.00 73.69 209 GLN A N 1
ATOM 1630 C CA . GLN A 1 209 ? 34.341 -7.671 -4.752 1.00 73.69 209 GLN A CA 1
ATOM 1631 C C . GLN A 1 209 ? 35.400 -8.672 -5.235 1.00 73.69 209 GLN A C 1
ATOM 1633 O O . GLN A 1 209 ? 35.691 -9.641 -4.529 1.00 73.69 209 GLN A O 1
ATOM 1638 N N . VAL A 1 210 ? 35.999 -8.453 -6.411 1.00 60.75 210 VAL A N 1
ATOM 1639 C CA . VAL A 1 210 ? 37.026 -9.346 -6.976 1.00 60.75 210 VAL A CA 1
ATOM 1640 C C . VAL A 1 210 ? 38.253 -9.467 -6.047 1.00 60.75 210 VAL A C 1
ATOM 1642 O O . VAL A 1 210 ? 38.619 -10.598 -5.716 1.00 60.75 210 VAL A O 1
ATOM 1645 N N . PRO A 1 211 ? 38.836 -8.375 -5.507 1.00 55.66 211 PRO A N 1
ATOM 1646 C CA . PRO A 1 211 ? 39.902 -8.449 -4.503 1.00 55.66 211 PRO A CA 1
ATOM 1647 C C . PRO A 1 211 ? 39.550 -9.258 -3.243 1.00 55.66 211 PRO A C 1
ATOM 1649 O O . PRO A 1 211 ? 40.403 -9.967 -2.705 1.00 55.66 211 PRO A O 1
ATOM 1652 N N . ALA A 1 212 ? 38.299 -9.189 -2.771 1.00 53.72 212 ALA A N 1
ATOM 1653 C CA . ALA A 1 212 ? 37.852 -9.891 -1.563 1.00 53.72 212 ALA A CA 1
ATOM 1654 C C . ALA A 1 212 ? 37.746 -11.417 -1.759 1.00 53.72 212 ALA A C 1
ATOM 1656 O O . ALA A 1 212 ? 37.990 -12.182 -0.828 1.00 53.72 212 ALA A O 1
ATOM 1657 N N . ARG A 1 213 ? 37.427 -11.880 -2.976 1.00 48.34 213 ARG A N 1
ATOM 1658 C CA . ARG A 1 213 ? 37.371 -13.319 -3.302 1.00 48.34 213 ARG A CA 1
ATOM 1659 C C . ARG A 1 213 ? 38.758 -13.937 -3.486 1.00 48.34 213 ARG A C 1
ATOM 1661 O O . ARG A 1 213 ? 38.974 -15.075 -3.082 1.00 48.34 213 ARG A O 1
ATOM 1668 N N . VAL A 1 214 ? 39.709 -13.185 -4.043 1.00 54.22 214 VAL A N 1
ATOM 1669 C CA . VAL A 1 214 ? 41.087 -13.660 -4.271 1.00 54.22 214 VAL A CA 1
ATOM 1670 C C . VAL A 1 214 ? 41.867 -13.779 -2.955 1.00 54.22 214 VAL A C 1
ATOM 1672 O O . VAL A 1 214 ? 42.634 -14.718 -2.772 1.00 54.22 214 VAL A O 1
ATOM 1675 N N . THR A 1 215 ? 41.629 -12.886 -1.994 1.00 52.97 215 THR A N 1
ATOM 1676 C CA . THR A 1 215 ? 42.331 -12.889 -0.695 1.00 52.97 215 THR A CA 1
ATOM 1677 C C . THR A 1 215 ? 41.832 -13.956 0.289 1.00 52.97 215 THR A C 1
ATOM 1679 O O . THR A 1 215 ? 42.600 -14.394 1.145 1.00 52.97 215 THR A O 1
ATOM 1682 N N . GLY A 1 216 ? 40.594 -14.443 0.143 1.00 47.59 216 GLY A N 1
ATOM 1683 C CA . GLY A 1 216 ? 40.048 -15.547 0.947 1.00 47.59 216 GLY A CA 1
ATOM 1684 C C . GLY A 1 216 ? 40.517 -16.947 0.525 1.00 47.59 216 GLY A C 1
ATOM 1685 O O . GLY A 1 216 ? 40.446 -17.876 1.323 1.00 47.59 216 GLY A O 1
ATOM 1686 N N . SER A 1 217 ? 41.038 -17.106 -0.698 1.00 46.59 217 SER A N 1
ATOM 1687 C CA . SER A 1 217 ? 41.481 -18.401 -1.243 1.00 46.59 217 SER A CA 1
ATOM 1688 C C . SER A 1 217 ? 42.941 -18.759 -0.920 1.00 46.59 217 SER A C 1
ATOM 1690 O O . SER A 1 217 ? 43.369 -19.869 -1.225 1.00 46.59 217 SER A O 1
ATOM 1692 N N . VAL A 1 218 ? 43.727 -17.852 -0.328 1.00 49.09 218 VAL A N 1
ATOM 1693 C CA . VAL A 1 218 ? 45.182 -18.048 -0.126 1.00 49.09 218 VAL A CA 1
ATOM 1694 C C . VAL A 1 218 ? 45.527 -18.570 1.282 1.00 49.09 218 VAL A C 1
ATOM 1696 O O . VAL A 1 218 ? 46.683 -18.842 1.586 1.00 49.09 218 VAL A O 1
ATOM 1699 N N . ARG A 1 219 ? 44.541 -18.793 2.162 1.00 46.38 219 ARG A N 1
ATOM 1700 C CA . ARG A 1 219 ? 44.760 -19.420 3.483 1.00 46.38 219 ARG A CA 1
ATOM 1701 C C . ARG A 1 219 ? 44.197 -20.839 3.522 1.00 46.38 219 ARG A C 1
ATOM 1703 O O . ARG A 1 219 ? 43.179 -21.093 4.152 1.00 46.38 219 ARG A O 1
ATOM 1710 N N . GLY A 1 220 ? 44.865 -21.756 2.834 1.00 47.06 220 GLY A N 1
ATOM 1711 C CA . GLY A 1 220 ? 44.495 -23.172 2.827 1.00 47.06 220 GLY A CA 1
ATOM 1712 C C . GLY A 1 220 ? 45.453 -24.011 1.995 1.00 47.06 220 GLY A C 1
ATOM 1713 O O . GLY A 1 220 ? 45.029 -24.658 1.047 1.00 47.06 220 GLY A O 1
ATOM 1714 N N . GLY A 1 221 ? 46.748 -23.947 2.297 1.00 42.41 221 GLY A N 1
ATOM 1715 C CA . GLY A 1 221 ? 47.749 -24.727 1.575 1.00 42.41 221 GLY A CA 1
ATOM 1716 C C . GLY A 1 221 ? 49.174 -24.316 1.914 1.00 42.41 221 GLY A C 1
ATOM 1717 O O . GLY A 1 221 ? 49.799 -23.619 1.123 1.00 42.41 221 GLY A O 1
ATOM 1718 N N . CYS A 1 222 ? 49.628 -24.712 3.101 1.00 35.91 222 CYS A N 1
ATOM 1719 C CA . CYS A 1 222 ? 50.999 -25.102 3.444 1.00 35.91 222 CYS A CA 1
ATOM 1720 C C . CYS A 1 222 ? 50.956 -25.749 4.830 1.00 35.91 222 CYS A C 1
ATOM 1722 O O . CYS A 1 222 ? 50.371 -25.115 5.739 1.00 35.91 222 CYS A O 1
#

pLDDT: mean 86.68, std 10.7, range [35.91, 97.06]

Radius of gyration: 28.71 Å; Cα contacts (8 Å, |Δi|>4): 258; chains: 1; bounding box: 81×58×83 Å

Nearest PDB structures (foldseek):
  7pel-assembly1_E  TM=6.355E-01  e=7.106E-03  Simian T-lymphotropic virus 1
  6voy-assembly1_D  TM=4.509E-01  e=2.673E-02  Saccharolobus solfataricus P2
  5wtq-assembly2_C  TM=3.325E-01  e=9.148E-01  Homo sapiens
  8ia9-assembly1_B-2  TM=2.619E-01  e=7.571E-01  Saccharopolyspora spinosa
  8ia9-assembly1_A-2  TM=2.693E-01  e=1.515E+00  Saccharopolyspora spinosa

Secondary structure (DSSP, 8-state):
--SB-TTT-PBP-S-----------PPPP----------EEE-TTT--EEE---GGGSSSS--HHHHHHHHHHHHTT--HHHHHHHHHHHH-----THHHHHHHHHHHHHHHHHHHHHHHHHH-TTT-SEEEEEEEEEEETTEEEEEEEEE-TT--B--EESSS--HHHHHHHTT--SEEEB---GGGGG--SS---B-HHHHHHHHHHHHHHHHHTSSS--

Sequence (222 aa):
RLKECPECAPPLGETADSWSRPVTNLPDPSHEIFDLVVWRYKCSNHGGRVQVGIPEARRGDFGPRFQASVAELRLLGMPFEIIAELLRMRDDLEGSVASPIAMEVGVAESLDGTYRSLGEQLRDAKRTPWTQGDERGMRVLGKTEWRWEGTPPALTVYPIQTGWSGDVAATMWVGYRGTPTHDGLASYNSVTEGEQPMDVVQGNRWLQQVPARVTGSVRGGC